Protein 5BOI (pdb70)

Solvent-accessible surface area: 13247 Å² total; per-residue (Å²): 109,78,112,25,68,72,116,65,0,40,109,26,0,82,75,10,23,130,37,175,48,79,25,117,15,100,32,71,123,31,54,216,138,49,137,138,98,21,11,50,2,29,5,30,43,73,168,77,126,69,67,17,79,1,26,0,18,12,131,28,9,96,14,11,80,2,58,32,92,71,77,9,154,119,68,92,30,52,46,85,60,0,52,82,85,0,51,132,27,3,97,84,51,187,10,88,52,18,36,53,6,62,36,41,84,154,90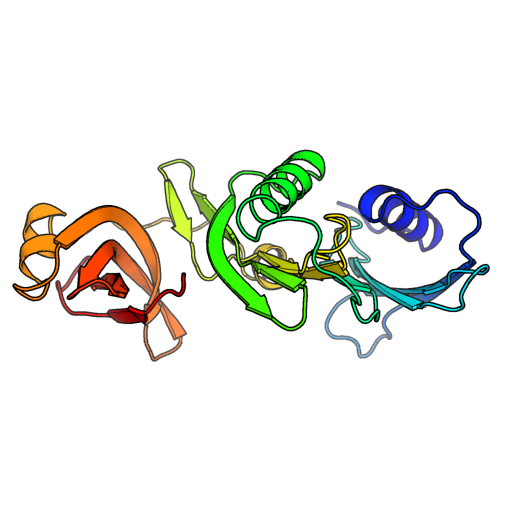,40,35,0,44,1,21,4,2,21,64,37,190,100,20,9,25,1,36,23,0,8,0,92,1,83,1,0,0,70,90,9,40,18,2,2,6,20,0,101,37,30,46,85,114,81,128,135,41,144,49,76,169,36,142,30,42,111,105,96,0,110,102,104,23,98,122,82,16,131,44,125,54,43,104,49,0,10,8,52,38,141,144,123,116,64,29,15,0,14,2,2,35,0,34,39,94,152,66,36,44,10,8,0,1,15,0,65,67,5,143,104,50,93,79,31,107,31,119,195

Sequence (226 aa):
GREVSEDVAKQVARSFLNLKGNEQIHIVKSGKDADYEVYSLTITDPKTNQETYMDITQKGGYPLWVLEDRDIKKQNISLNDAMMNKATKFLKDHRFESLVMAESAQYDNMGVFTTFVEQTESGVRIYPDSVKMKMMSLEDGSVIGFSAKDFLLKHRTRDIPKPKISKEQAKTKLNSNVKVMEERLAIITNDLNEEVLCYEFLGTIKNDTYRIFINADTGFEEKVEKLQN

Radius of gyration: 20.06 Å; Cα contacts (8 Å, |Δi|>4): 490; chains: 1; bounding box: 58×54×26 Å

Nearest PDB structures (foldseek):
  5boi-assembly1_A  TM=1.004E+00  e=2.104E-41  Priestia megaterium QM B1551
  8chv-assembly1_B  TM=3.004E-01  e=2.466E-01  Homo sapiens
  7ywx-assembly1_N  TM=5.758E-01  e=6.627E+00  Homo sapiens

B-factor: mean 53.72, std 26.29, range [18.92, 144.36]

InterPro domains:
  IPR014239 Sporulation protein YpeB, PepSY1 and PepSY2 domains [PF14620] (180-373)
  IPR014239 Sporulation protein YpeB, PepSY1 and PepSY2 domains [TIGR02889] (3-439)
  IPR025711 PepSY domain [PF03413] (376-431)
  IPR048402 Sporulation protein YpeB, N-terminal [PF20769] (27-162)

Foldseek 3Di:
DAFDDPVVLVVLCCVLQVPPPPKDKDWDFDDPVDPFTKIWIWIADPVDRWIKIWIFGRGPGHGAKIAGPDQADDADADLVVLVVLVVVSCVVSPNPQWAWDAWDDDRQKIKTKIFHADPVGATEVQQIKIWIAHSVPSGTRIIHRNSNVPVDDDDDDDDFQDDVVLLVVLDDPQWDFDDWDWYWDAAPVGDTFIWIWTWTDRPNWIKIWTAGRHPSHTRDIDTGDD

Structure (mmCIF, N/CA/C/O backbone):
data_5BOI
#
_entry.id   5BOI
#
_cell.length_a   53.208
_cell.length_b   110.104
_cell.length_c   85.806
_cell.angle_alpha   90.00
_cell.angle_beta   90.00
_cell.angle_gamma   90.00
#
_symmetry.space_group_name_H-M   'C 2 2 21'
#
loop_
_entity.id
_entity.type
_entity.pdbx_description
1 polymer 'Germination protein YpeB'
2 non-polymer 'SULFATE ION'
3 water water
#
loop_
_atom_site.group_PDB
_atom_site.id
_atom_site.type_symbol
_atom_site.label_atom_id
_atom_site.label_alt_id
_atom_site.label_comp_id
_atom_site.label_asym_id
_atom_site.label_entity_id
_atom_site.label_seq_id
_atom_site.pdbx_PDB_ins_code
_atom_site.Cartn_x
_atom_site.Cartn_y
_atom_site.Cartn_z
_atom_site.occupancy
_atom_site.B_iso_or_equiv
_atom_site.auth_seq_id
_atom_site.auth_comp_id
_atom_site.auth_asym_id
_atom_site.auth_atom_id
_atom_site.pdbx_PDB_model_num
ATOM 1 N N . GLY A 1 7 ? 47.745 84.641 43.895 1.00 108.77 216 GLY A N 1
ATOM 2 C CA . GLY A 1 7 ? 47.187 84.600 42.556 1.00 108.92 216 GLY A CA 1
ATOM 3 C C . GLY A 1 7 ? 47.294 85.933 41.841 1.00 113.66 216 GLY A C 1
ATOM 4 O O . GLY A 1 7 ? 46.552 86.204 40.897 1.00 117.50 216 GLY A O 1
ATOM 5 N N . ARG A 1 8 ? 48.219 86.772 42.293 1.00 113.98 217 ARG A N 1
ATOM 6 C CA . ARG A 1 8 ? 48.443 88.068 41.665 1.00 112.00 217 ARG A CA 1
ATOM 7 C C . ARG A 1 8 ? 49.288 87.907 40.408 1.00 113.03 217 ARG A C 1
ATOM 8 O O . ARG A 1 8 ? 49.531 86.791 39.952 1.00 100.86 217 ARG A O 1
ATOM 10 N N . GLU A 1 9 ? 49.730 89.024 39.844 1.00 127.03 218 GLU A N 1
ATOM 11 C CA . GLU A 1 9 ? 50.680 88.974 38.745 1.00 128.57 218 GLU A CA 1
ATOM 12 C C . GLU A 1 9 ? 52.062 88.687 39.310 1.00 118.32 218 GLU A C 1
ATOM 13 O O . GLU A 1 9 ? 52.312 88.904 40.495 1.00 129.17 218 GLU A O 1
ATOM 19 N N . VAL A 1 10 ? 52.953 88.179 38.468 1.00 95.50 219 VAL A N 1
ATOM 20 C CA . VAL A 1 10 ? 54.329 87.950 38.880 1.00 83.72 219 VAL A CA 1
ATOM 21 C C . VAL A 1 10 ? 55.280 88.644 37.910 1.00 87.49 219 VAL A C 1
ATOM 22 O O . VAL A 1 10 ? 54.985 88.773 36.721 1.00 85.09 219 VAL A O 1
ATOM 26 N N . SER A 1 11 ? 56.412 89.115 38.422 1.00 99.81 220 SER A N 1
ATOM 27 C CA . SER A 1 11 ? 57.381 89.788 37.570 1.00 113.71 220 SER A CA 1
ATOM 28 C C . SER A 1 11 ? 58.324 88.769 36.946 1.00 116.60 220 SER A C 1
ATOM 29 O O . SER A 1 11 ? 58.455 87.648 37.438 1.00 120.85 220 SER A O 1
ATOM 32 N N . GLU A 1 12 ? 58.985 89.175 35.867 1.00 112.68 221 GLU A N 1
ATOM 33 C CA . GLU A 1 12 ? 59.846 88.290 35.088 1.00 113.62 221 GLU A CA 1
ATOM 34 C C . GLU A 1 12 ? 60.950 87.641 35.925 1.00 118.65 221 GLU A C 1
ATOM 35 O O . GLU A 1 12 ? 61.526 86.627 35.527 1.00 116.02 221 GLU A O 1
ATOM 41 N N . ASP A 1 13 ? 61.239 88.229 37.083 1.00 120.28 222 ASP A N 1
ATOM 42 C CA . ASP A 1 13 ? 62.230 87.679 37.999 1.00 117.27 222 ASP A CA 1
ATOM 43 C C . ASP A 1 13 ? 61.632 86.519 38.791 1.00 102.78 222 ASP A C 1
ATOM 44 O O . ASP A 1 13 ? 62.323 85.555 39.119 1.00 102.28 222 ASP A O 1
ATOM 49 N N . VAL A 1 14 ? 60.341 86.621 39.092 1.00 87.83 223 VAL A N 1
ATOM 50 C CA . VAL A 1 14 ? 59.632 85.572 39.815 1.00 85.34 223 VAL A CA 1
ATOM 51 C C . VAL A 1 14 ? 59.413 84.351 38.921 1.00 81.85 223 VAL A C 1
ATOM 52 O O . VAL A 1 14 ? 59.585 83.210 39.356 1.00 81.25 223 VAL A O 1
ATOM 56 N N . ALA A 1 15 ? 59.043 84.599 37.668 1.00 77.80 224 ALA A N 1
ATOM 57 C CA . ALA A 1 15 ? 58.844 83.524 36.701 1.00 73.61 224 ALA A CA 1
ATOM 58 C C . ALA A 1 15 ? 60.135 82.724 36.514 1.00 73.61 224 ALA A C 1
ATOM 59 O O . ALA A 1 15 ? 60.102 81.536 36.202 1.00 72.84 224 ALA A O 1
ATOM 61 N N . LYS A 1 16 ? 61.269 83.386 36.720 1.00 76.71 225 LYS A N 1
ATOM 62 C CA . LYS A 1 16 ? 62.576 82.744 36.640 1.00 75.41 225 LYS A CA 1
ATOM 63 C C . LYS A 1 16 ? 62.757 81.679 37.724 1.00 74.69 225 LYS A C 1
ATOM 64 O O . LYS A 1 16 ? 63.300 80.606 37.471 1.00 75.40 225 LYS A O 1
ATOM 70 N N . GLN A 1 17 ? 62.298 81.978 38.934 1.00 76.85 226 GLN A N 1
ATOM 71 C CA . GLN A 1 17 ? 62.529 81.090 40.067 1.00 84.64 226 GLN A CA 1
ATOM 72 C C . GLN A 1 17 ? 61.597 79.885 40.011 1.00 76.13 226 GLN A C 1
ATOM 73 O O . GLN A 1 17 ? 61.942 78.794 40.468 1.00 76.25 226 GLN A O 1
ATOM 79 N N . VAL A 1 18 ? 60.410 80.086 39.452 1.00 73.66 227 VAL A N 1
ATOM 80 C CA . VAL A 1 18 ? 59.501 78.977 39.212 1.00 72.44 227 VAL A CA 1
ATOM 81 C C . VAL A 1 18 ? 60.204 77.947 38.337 1.00 64.51 227 VAL A C 1
ATOM 82 O O . VAL A 1 18 ? 60.242 76.756 38.658 1.00 57.92 227 VAL A O 1
ATOM 86 N N . ALA A 1 19 ? 60.789 78.436 37.249 1.00 63.64 228 ALA A N 1
ATOM 87 C CA . ALA A 1 19 ? 61.503 77.599 36.293 1.00 59.35 228 ALA A CA 1
ATOM 88 C C . ALA A 1 19 ? 62.628 76.791 36.946 1.00 63.74 228 ALA A C 1
ATOM 89 O O . ALA A 1 19 ? 62.723 75.578 36.754 1.00 61.77 228 ALA A O 1
ATOM 91 N N . ARG A 1 20 ? 63.478 77.466 37.714 1.00 69.31 229 ARG A N 1
ATOM 92 C CA . ARG A 1 20 ? 64.612 76.811 38.359 1.00 74.45 229 ARG A CA 1
ATOM 93 C C . ARG A 1 20 ? 64.161 75.625 39.214 1.00 69.07 229 ARG A C 1
ATOM 94 O O . ARG A 1 20 ? 64.746 74.540 39.154 1.00 70.45 229 ARG A O 1
ATOM 102 N N . SER A 1 21 ? 63.108 75.843 39.994 1.00 64.90 230 SER A N 1
ATOM 103 C CA . SER A 1 21 ? 62.555 74.820 40.876 1.00 67.01 230 SER A CA 1
ATOM 104 C C . SER A 1 21 ? 61.909 73.655 40.120 1.00 68.22 230 SER A C 1
ATOM 105 O O . SER A 1 21 ? 62.194 72.487 40.394 1.00 65.98 230 SER A O 1
ATOM 108 N N . PHE A 1 22 ? 61.039 73.985 39.169 1.00 63.02 231 PHE A N 1
ATOM 109 C CA . PHE A 1 22 ? 60.310 72.993 38.378 1.00 62.62 231 PHE A CA 1
ATOM 110 C C . PHE A 1 22 ? 61.229 72.091 37.553 1.00 65.32 231 PHE A C 1
ATOM 111 O O . PHE A 1 22 ? 60.972 70.895 37.403 1.00 61.48 231 PHE A O 1
ATOM 119 N N . LEU A 1 23 ? 62.296 72.679 37.016 1.00 64.30 232 LEU A N 1
ATOM 120 C CA . LEU A 1 23 ? 63.179 71.995 36.075 1.00 58.90 232 LEU A CA 1
ATOM 121 C C . LEU A 1 23 ? 64.459 71.528 36.744 1.00 70.01 232 LEU A C 1
ATOM 122 O O . LEU A 1 23 ? 65.346 70.972 36.091 1.00 61.61 232 LEU A O 1
ATOM 127 N N . ASN A 1 24 ? 64.552 71.777 38.044 1.00 66.94 233 ASN A N 1
ATOM 128 C CA . ASN A 1 24 ? 65.704 71.363 38.827 1.00 79.73 233 ASN A CA 1
ATOM 129 C C . ASN A 1 24 ? 66.996 71.948 38.260 1.00 77.18 233 ASN A C 1
ATOM 130 O O . ASN A 1 24 ? 67.981 71.237 38.081 1.00 72.91 233 ASN A O 1
ATOM 135 N N . LEU A 1 25 ? 66.976 73.244 37.961 1.00 77.83 234 LEU A N 1
ATOM 136 C CA . LEU A 1 25 ? 68.155 73.933 37.448 1.00 82.56 234 LEU A CA 1
ATOM 137 C C . LEU A 1 25 ? 69.108 74.269 38.595 1.00 101.55 234 LEU A C 1
ATOM 138 O O . LEU A 1 25 ? 68.671 74.669 39.674 1.00 97.56 234 LEU A O 1
ATOM 143 N N . LYS A 1 26 ? 70.407 74.113 38.361 1.00 124.37 235 LYS A N 1
ATOM 144 C CA . LYS A 1 26 ? 71.397 74.322 39.414 1.00 127.84 235 LYS A CA 1
ATOM 145 C C . LYS A 1 26 ? 71.940 75.751 39.472 1.00 128.18 235 LYS A C 1
ATOM 146 O O . LYS A 1 26 ? 72.436 76.186 40.515 1.00 137.95 235 LYS A O 1
ATOM 152 N N . GLY A 1 27 ? 71.855 76.483 38.365 1.00 116.29 236 GLY A N 1
ATOM 153 C CA . GLY A 1 27 ? 72.174 77.900 38.404 1.00 109.57 236 GLY A CA 1
ATOM 154 C C . GLY A 1 27 ? 73.146 78.452 37.376 1.00 104.41 236 GLY A C 1
ATOM 155 O O . GLY A 1 27 ? 73.369 79.661 37.336 1.00 106.25 236 GLY A O 1
ATOM 156 N N . ASN A 1 28 ? 73.731 77.592 36.550 1.00 102.47 237 ASN A N 1
ATOM 157 C CA . ASN A 1 28 ? 74.640 78.072 35.511 1.00 108.17 237 ASN A CA 1
ATOM 158 C C . ASN A 1 28 ? 73.911 78.372 34.202 1.00 104.05 237 A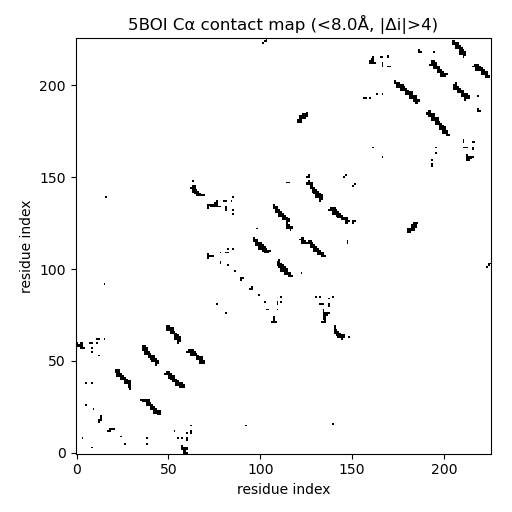SN A C 1
ATOM 159 O O . ASN A 1 28 ? 74.525 78.799 33.223 1.00 106.77 237 ASN A O 1
ATOM 164 N N . GLU A 1 29 ? 72.599 78.151 34.200 1.00 89.91 238 GLU A N 1
ATOM 165 C CA . GLU A 1 29 ? 71.789 78.325 33.000 1.00 79.39 238 GLU A CA 1
ATOM 166 C C . GLU A 1 29 ? 71.390 79.777 32.769 1.00 85.50 238 GLU A C 1
ATOM 167 O O . GLU A 1 29 ? 70.840 80.429 33.655 1.00 82.02 238 GLU A O 1
ATOM 173 N N . GLN A 1 30 ? 71.668 80.277 31.570 1.00 98.81 239 GLN A N 1
ATOM 174 C CA . GLN A 1 30 ? 71.143 81.568 31.154 1.00 105.64 239 GLN A CA 1
ATOM 175 C C . GLN A 1 30 ? 69.670 81.388 30.785 1.00 101.70 239 GLN A C 1
ATOM 176 O O . GLN A 1 30 ? 69.301 80.392 30.162 1.00 99.69 239 GLN A O 1
ATOM 182 N N . ILE A 1 31 ? 68.827 82.338 31.177 1.00 93.03 240 ILE A N 1
ATOM 183 C CA . ILE A 1 31 ? 67.410 82.269 30.839 1.00 82.52 240 ILE A CA 1
ATOM 184 C C . ILE A 1 31 ? 66.930 83.520 30.099 1.00 86.83 240 ILE A C 1
ATOM 185 O O . ILE A 1 31 ? 66.870 84.606 30.671 1.00 94.95 240 ILE A O 1
ATOM 190 N N . HIS A 1 32 ? 66.601 83.352 28.820 1.00 80.34 241 HIS A N 1
ATOM 191 C CA . HIS A 1 32 ? 66.028 84.416 27.997 1.00 79.61 241 HIS A CA 1
ATOM 192 C C . HIS A 1 32 ? 64.508 84.409 28.143 1.00 81.76 241 HIS A C 1
ATOM 193 O O . HIS A 1 32 ? 63.849 83.426 27.794 1.00 78.82 241 HIS A O 1
ATOM 200 N N . ILE A 1 33 ? 63.952 85.498 28.665 1.00 79.52 242 ILE A N 1
ATOM 201 C CA . ILE A 1 33 ? 62.522 85.542 28.955 1.00 79.17 242 ILE A CA 1
ATOM 202 C C . ILE A 1 33 ? 61.799 86.593 28.106 1.00 86.07 242 ILE A C 1
ATOM 203 O O . ILE A 1 33 ? 62.300 87.699 27.898 1.00 78.44 242 ILE A O 1
ATOM 208 N N . VAL A 1 34 ? 60.623 86.221 27.607 1.00 98.60 243 VAL A N 1
ATOM 209 C CA . VAL A 1 34 ? 59.820 87.064 26.727 1.00 104.36 243 VAL A CA 1
ATOM 210 C C . VAL A 1 34 ? 58.390 87.172 27.269 1.00 103.82 243 VAL A C 1
ATOM 211 O O . VAL A 1 34 ? 57.839 86.187 27.757 1.00 106.80 243 VAL A O 1
ATOM 215 N N . LYS A 1 35 ? 57.795 88.362 27.201 1.00 100.57 244 LYS A N 1
ATOM 216 C CA . LYS A 1 35 ? 56.414 88.551 27.650 1.00 95.47 244 LYS A CA 1
ATOM 217 C C . LYS A 1 35 ? 55.450 88.571 26.462 1.00 98.60 244 LYS A C 1
ATOM 218 O O . LYS A 1 35 ? 55.801 89.035 25.378 1.00 103.50 244 LYS A O 1
ATOM 224 N N . SER A 1 36 ? 54.239 88.060 26.666 1.00 91.47 245 SER A N 1
ATOM 225 C CA . SER A 1 36 ? 53.221 88.067 25.618 1.00 84.49 245 SER A CA 1
ATOM 226 C C . SER A 1 36 ? 52.776 89.496 25.290 1.00 89.41 245 SER A C 1
ATOM 227 O O . SER A 1 36 ? 52.639 90.332 26.180 1.00 86.94 245 SER A O 1
ATOM 230 N N . GLY A 1 37 ? 52.559 89.770 24.006 1.00 96.33 246 GLY A N 1
ATOM 231 C CA . GLY A 1 37 ? 52.168 91.097 23.558 1.00 107.66 246 GLY A CA 1
ATOM 232 C C . GLY A 1 37 ? 50.733 91.464 23.903 1.00 114.33 246 GLY A C 1
ATOM 233 O O . GLY A 1 37 ? 50.017 90.684 24.530 1.00 105.50 246 GLY A O 1
ATOM 234 N N . LYS A 1 38 ? 50.312 92.656 23.489 1.00 127.83 247 LYS A N 1
ATOM 235 C CA . LYS A 1 38 ? 48.976 93.150 23.796 1.00 123.83 247 LYS A CA 1
ATOM 236 C C . LYS A 1 38 ? 47.917 92.518 22.894 1.00 123.83 247 LYS A C 1
ATOM 237 O O . LYS A 1 38 ? 46.717 92.607 23.178 1.00 126.64 247 LYS A O 1
ATOM 243 N N . ASP A 1 39 ? 48.362 91.869 21.821 1.00 122.62 248 ASP A N 1
ATOM 244 C CA . ASP A 1 39 ? 47.450 91.161 20.934 1.00 118.78 248 ASP A CA 1
ATOM 245 C C . ASP A 1 39 ? 47.182 89.763 21.509 1.00 110.00 248 ASP A C 1
ATOM 246 O O . ASP A 1 39 ? 46.169 89.134 21.196 1.00 117.81 248 ASP A O 1
ATOM 251 N N . ALA A 1 40 ? 48.089 89.291 22.364 1.00 93.75 249 ALA A N 1
ATOM 252 C CA . ALA A 1 40 ? 48.021 87.929 22.899 1.00 81.14 249 ALA A CA 1
ATOM 253 C C . ALA A 1 40 ? 46.673 87.587 23.529 1.00 85.18 249 ALA A C 1
ATOM 254 O O . ALA A 1 40 ? 46.028 88.435 24.147 1.00 83.23 249 ALA A O 1
ATOM 256 N N . ASP A 1 41 ? 46.256 86.337 23.355 1.00 88.59 250 ASP A N 1
ATOM 257 C CA . ASP A 1 41 ? 45.043 85.827 23.985 1.00 94.19 250 ASP A CA 1
ATOM 258 C C . ASP A 1 41 ? 45.292 85.511 25.461 1.00 94.68 250 ASP A C 1
ATOM 259 O O . ASP A 1 41 ? 44.392 85.630 26.293 1.00 94.81 250 ASP A O 1
ATOM 264 N N . TYR A 1 42 ? 46.519 85.102 25.777 1.00 91.39 251 TYR A N 1
ATOM 265 C CA . TYR A 1 42 ? 46.875 84.720 27.140 1.00 89.94 251 TYR A CA 1
ATOM 266 C C . TYR A 1 42 ? 48.119 85.451 27.626 1.00 94.43 251 TYR A C 1
ATOM 267 O O . TYR A 1 42 ? 49.070 85.654 26.871 1.00 92.96 251 TYR A O 1
ATOM 276 N N . GLU A 1 43 ? 48.106 85.839 28.897 1.00 98.81 252 GLU A N 1
ATOM 277 C CA . GLU A 1 43 ? 49.249 86.509 29.495 1.00 105.67 252 GLU A CA 1
ATOM 278 C C . GLU A 1 43 ? 50.237 85.471 29.997 1.00 91.56 252 GLU A C 1
ATOM 279 O O . GLU A 1 43 ? 50.006 84.814 31.013 1.00 90.14 252 GLU A O 1
ATOM 285 N N . VAL A 1 44 ? 51.339 85.326 29.269 1.00 82.93 253 VAL A N 1
ATOM 286 C CA . VAL A 1 44 ? 52.307 84.263 29.519 1.00 67.49 253 VAL A CA 1
ATOM 287 C C . VAL A 1 44 ? 53.744 84.776 29.366 1.00 68.43 253 VAL A C 1
ATOM 288 O O . VAL A 1 44 ? 54.013 85.643 28.529 1.00 72.66 253 VAL A O 1
ATOM 292 N N . TYR A 1 45 ? 54.653 84.263 30.195 1.00 61.73 254 TYR A N 1
ATOM 293 C CA . TYR A 1 45 ? 56.085 84.479 30.008 1.00 63.73 254 TYR A CA 1
ATOM 294 C C . TYR A 1 45 ? 56.731 83.312 29.269 1.00 64.91 254 TYR A C 1
ATOM 295 O O . TYR A 1 45 ? 56.740 82.187 29.767 1.00 69.31 254 TYR A O 1
ATOM 304 N N . SER A 1 46 ? 57.266 83.579 28.082 1.00 60.56 255 SER A N 1
ATOM 305 C CA . SER A 1 46 ? 57.955 82.550 27.301 1.00 62.06 255 SER A CA 1
ATOM 306 C C . SER A 1 46 ? 59.446 82.550 27.607 1.00 66.05 255 SER A C 1
ATOM 307 O O . SER A 1 46 ? 60.147 83.519 27.314 1.00 70.30 255 SER A O 1
ATOM 310 N N . LEU A 1 47 ? 59.928 81.454 28.179 1.00 54.86 256 LEU A N 1
ATOM 311 C CA . LEU A 1 47 ? 61.324 81.358 28.577 1.00 63.05 256 LEU A CA 1
ATOM 312 C C . LEU A 1 47 ? 62.100 80.435 27.653 1.00 63.54 256 LEU A C 1
ATOM 313 O O . LEU A 1 47 ? 61.579 79.410 27.201 1.00 48.24 256 LEU A O 1
ATOM 318 N N . THR A 1 48 ? 63.343 80.814 27.370 1.00 62.05 257 THR A N 1
ATOM 319 C CA . THR A 1 48 ? 64.271 79.956 26.645 1.00 62.80 257 THR A CA 1
ATOM 320 C C . THR A 1 48 ? 65.512 79.748 27.503 1.00 64.54 257 THR A C 1
ATOM 321 O O . THR A 1 48 ? 66.378 80.616 27.574 1.00 69.45 257 THR A O 1
ATOM 325 N N . ILE A 1 49 ? 65.582 78.599 28.164 1.00 52.97 258 ILE A N 1
ATOM 326 C CA . ILE A 1 49 ? 66.688 78.290 29.058 1.00 51.66 258 ILE A CA 1
ATOM 327 C C . ILE A 1 49 ? 67.791 77.534 28.318 1.00 60.20 258 ILE A C 1
ATOM 328 O O . ILE A 1 49 ? 67.539 76.512 27.686 1.00 62.67 258 ILE A O 1
ATOM 333 N N . THR A 1 50 ? 69.017 78.040 28.396 1.00 63.09 259 THR A N 1
ATOM 334 C CA . THR A 1 50 ? 70.118 77.448 27.650 1.00 57.15 259 THR A CA 1
ATOM 335 C C . THR A 1 50 ? 71.177 76.856 28.579 1.00 57.54 259 THR A C 1
ATOM 336 O O . THR A 1 50 ? 71.679 77.537 29.468 1.00 60.00 259 THR A O 1
ATOM 340 N N . ASP A 1 51 ? 71.494 75.582 28.381 1.00 63.44 260 ASP A N 1
ATOM 341 C CA . ASP A 1 51 ? 72.658 74.978 29.015 1.00 78.13 260 ASP A CA 1
ATOM 342 C C . ASP A 1 51 ? 73.891 75.670 28.430 1.00 88.97 260 ASP A C 1
ATOM 343 O O . ASP A 1 51 ? 73.924 75.953 27.233 1.00 88.13 260 ASP A O 1
ATOM 348 N N . PRO A 1 52 ? 74.880 76.007 29.274 1.00 97.50 261 PRO A N 1
ATOM 349 C CA . PRO A 1 52 ? 76.156 76.457 28.706 1.00 107.33 261 PRO A CA 1
ATOM 350 C C . PRO A 1 52 ? 77.053 75.297 28.257 1.00 112.50 261 PRO A C 1
ATOM 351 O O . PRO A 1 52 ? 77.707 75.418 27.220 1.00 120.43 261 PRO A O 1
ATOM 355 N N . LYS A 1 53 ? 77.071 74.202 29.020 1.00 106.69 262 LYS A N 1
ATOM 356 C CA . LYS A 1 53 ? 77.927 73.044 28.733 1.00 105.70 262 LYS A CA 1
ATOM 357 C C . LYS A 1 53 ? 77.712 72.508 27.320 1.00 109.18 262 LYS A C 1
ATOM 358 O O . LYS A 1 53 ? 78.598 72.591 26.468 1.00 109.00 262 LYS A O 1
ATOM 364 N N . THR A 1 54 ? 76.539 71.936 27.085 1.00 107.92 263 THR A N 1
ATOM 365 C CA . THR A 1 54 ? 76.049 71.760 25.729 1.00 103.61 263 THR A CA 1
ATOM 366 C C . THR A 1 54 ? 75.217 73.001 25.484 1.00 95.65 263 THR A C 1
ATOM 367 O O . THR A 1 54 ? 74.959 73.735 26.419 1.00 108.85 263 THR A O 1
ATOM 371 N N . ASN A 1 55 ? 74.791 73.261 24.257 1.00 68.15 264 ASN A N 1
ATOM 372 C CA . ASN A 1 55 ? 73.882 74.385 24.051 1.00 71.15 264 ASN A CA 1
ATOM 373 C C . ASN A 1 55 ? 72.447 73.902 23.826 1.00 70.70 264 ASN A C 1
ATOM 374 O O . ASN A 1 55 ? 71.725 74.410 22.965 1.00 65.65 264 ASN A O 1
ATOM 379 N N . GLN A 1 56 ? 72.062 72.898 24.608 1.00 70.57 265 GLN A N 1
ATOM 380 C CA . GLN A 1 56 ? 70.690 72.412 24.661 1.00 65.97 265 GLN A CA 1
ATOM 381 C C . GLN A 1 56 ? 69.743 73.498 25.163 1.00 65.38 265 GLN A C 1
ATOM 382 O O . GLN A 1 56 ? 70.016 74.158 26.169 1.00 57.76 265 GLN A O 1
ATOM 388 N N . GLU A 1 57 ? 68.623 73.672 24.472 1.00 61.70 266 GLU A N 1
ATOM 389 C CA . GLU A 1 57 ? 67.661 74.693 24.855 1.00 63.73 266 GLU A CA 1
ATOM 390 C C . GLU A 1 57 ? 66.363 74.093 25.380 1.00 53.02 266 GLU A C 1
ATOM 391 O O . GLU A 1 57 ? 65.891 73.063 24.893 1.00 46.38 266 GLU A O 1
ATOM 397 N N . THR A 1 58 ? 65.803 74.752 26.386 1.00 46.37 267 THR A N 1
ATOM 398 C CA . THR A 1 58 ? 64.538 74.350 26.987 1.00 44.40 267 THR A CA 1
ATOM 399 C C . THR A 1 58 ? 63.577 75.527 26.929 1.00 45.10 267 THR A C 1
ATOM 400 O O . THR A 1 58 ? 63.955 76.667 27.222 1.00 48.69 267 THR A O 1
ATOM 404 N N . TYR A 1 59 ? 62.337 75.248 26.544 1.00 44.18 268 TYR A N 1
ATOM 405 C CA . TYR A 1 59 ? 61.332 76.285 26.411 1.00 44.89 268 TYR A CA 1
ATOM 406 C C . TYR A 1 59 ? 60.261 76.073 27.465 1.00 49.31 268 TYR A C 1
ATOM 407 O O . TYR A 1 59 ? 59.747 74.969 27.628 1.00 44.36 268 TYR A O 1
ATOM 416 N N . MET A 1 60 ? 59.930 77.133 28.181 1.00 45.05 269 MET A N 1
ATOM 417 C CA . MET A 1 60 ? 58.975 77.017 29.258 1.00 46.61 269 MET A CA 1
ATOM 418 C C . MET A 1 60 ? 58.032 78.197 29.283 1.00 55.61 269 MET A C 1
ATOM 419 O O . MET A 1 60 ? 58.455 79.350 29.184 1.00 66.88 269 MET A O 1
ATOM 424 N N . ASP A 1 61 ? 56.748 77.903 29.425 1.00 47.21 270 ASP A N 1
ATOM 425 C CA . ASP A 1 61 ? 55.755 78.947 29.544 1.00 51.44 270 ASP A CA 1
ATOM 426 C C . ASP A 1 61 ? 55.147 78.943 30.943 1.00 52.12 270 ASP A C 1
ATOM 427 O O . ASP A 1 61 ? 54.824 77.893 31.511 1.00 46.55 270 ASP A O 1
ATOM 432 N N . ILE A 1 62 ? 55.025 80.135 31.502 1.00 55.74 271 ILE A N 1
ATOM 433 C CA . ILE A 1 62 ? 54.452 80.322 32.824 1.00 58.03 271 ILE A CA 1
ATOM 434 C C . ILE A 1 62 ? 53.412 81.429 32.745 1.00 62.41 271 ILE A C 1
ATOM 435 O O . ILE A 1 62 ? 53.572 82.390 31.993 1.00 73.81 271 ILE A O 1
ATOM 440 N N . THR A 1 63 ? 52.339 81.286 33.507 1.00 57.50 272 THR A N 1
ATOM 441 C CA . THR A 1 63 ? 51.265 82.263 33.472 1.00 64.78 272 THR A CA 1
ATOM 442 C C . THR A 1 63 ? 51.730 83.557 34.133 1.00 71.30 272 THR A C 1
ATOM 443 O O . THR A 1 63 ? 52.302 83.534 35.224 1.00 70.56 272 THR A O 1
ATOM 447 N N . GLN A 1 64 ? 51.503 84.678 33.454 1.00 61.01 273 GLN A N 1
ATOM 448 C CA . GLN A 1 64 ? 51.840 85.978 34.012 1.00 74.12 273 GLN A CA 1
ATOM 449 C C . GLN A 1 64 ? 51.101 86.148 35.337 1.00 79.03 273 GLN A C 1
ATOM 450 O O . GLN A 1 64 ? 51.626 86.733 36.291 1.00 75.59 273 GLN A O 1
ATOM 456 N N . LYS A 1 65 ? 49.888 85.616 35.387 1.00 87.10 274 LYS A N 1
ATOM 457 C CA . LYS A 1 65 ? 49.118 85.595 36.610 1.00 97.10 274 LYS A CA 1
ATOM 458 C C . LYS A 1 65 ? 49.363 84.315 37.407 1.00 85.96 274 LYS A C 1
ATOM 459 O O . LYS A 1 65 ? 49.261 83.198 36.885 1.00 92.31 274 LYS A O 1
ATOM 465 N N . GLY A 1 66 ? 49.772 84.482 38.660 1.00 72.00 275 GLY A N 1
ATOM 466 C CA . GLY A 1 66 ? 49.939 83.354 39.565 1.00 70.82 275 GLY A CA 1
ATOM 467 C C . GLY A 1 66 ? 51.156 82.466 39.351 1.00 72.65 275 GLY A C 1
ATOM 468 O O . GLY A 1 66 ? 51.400 81.558 40.144 1.00 78.05 275 GLY A O 1
ATOM 469 N N . GLY A 1 67 ? 51.904 82.710 38.277 1.00 72.07 276 GLY A N 1
ATOM 470 C CA . GLY A 1 67 ? 53.120 81.962 38.004 1.00 66.60 276 GLY A CA 1
ATOM 471 C C . GLY A 1 67 ? 52.974 80.448 37.978 1.00 67.39 276 GLY A C 1
ATOM 472 O O . GLY A 1 67 ? 53.718 79.733 38.653 1.00 61.74 276 GLY A O 1
ATOM 473 N N . TYR A 1 68 ? 52.015 79.963 37.193 1.00 71.04 277 TYR A N 1
ATOM 474 C CA . TYR A 1 68 ? 51.742 78.535 37.071 1.00 71.06 277 TYR A CA 1
ATOM 475 C C . TYR A 1 68 ? 52.585 77.895 35.984 1.00 58.73 277 TYR A C 1
ATOM 476 O O . TYR A 1 68 ? 52.664 78.433 34.883 1.00 57.67 277 TYR A O 1
ATOM 485 N N . PRO A 1 69 ? 53.208 76.739 36.281 1.00 52.93 278 PRO A N 1
ATOM 486 C CA . PRO A 1 69 ? 53.912 76.035 35.207 1.00 45.90 278 PRO A CA 1
ATOM 487 C C . PRO A 1 69 ? 52.891 75.575 34.195 1.00 42.75 278 PRO A C 1
ATOM 488 O O . PRO A 1 69 ? 52.062 74.721 34.501 1.00 43.43 278 PRO A O 1
ATOM 492 N N . LEU A 1 70 ? 52.935 76.153 33.005 1.00 38.19 279 LEU A N 1
ATOM 493 C CA . LEU A 1 70 ? 51.933 75.859 31.996 1.00 38.68 279 LEU A CA 1
ATOM 494 C C . LEU A 1 70 ? 52.395 74.812 30.982 1.00 40.98 279 LEU A C 1
ATOM 495 O O . LEU A 1 70 ? 51.670 73.866 30.681 1.00 36.31 279 LEU A O 1
ATOM 500 N N . TRP A 1 71 ? 53.603 74.994 30.449 1.00 39.10 280 TRP A N 1
ATOM 501 C CA . TRP A 1 71 ? 54.106 74.170 29.348 1.00 36.68 280 TRP A CA 1
ATOM 502 C C . TRP A 1 71 ? 55.634 74.149 29.366 1.00 36.49 280 TRP A C 1
ATOM 503 O O . TRP A 1 71 ? 56.264 75.150 29.704 1.00 36.33 280 TRP A O 1
ATOM 514 N N . VAL A 1 72 ? 56.216 72.996 29.043 1.00 33.95 281 VAL A N 1
ATOM 515 C CA . VAL A 1 72 ? 57.673 72.816 29.003 1.00 33.59 281 VAL A CA 1
ATOM 516 C C . VAL A 1 72 ? 58.083 71.930 27.843 1.00 41.54 281 VAL A C 1
ATOM 517 O O . VAL A 1 72 ? 57.414 70.944 27.517 1.00 37.61 281 VAL A O 1
ATOM 521 N N . LEU A 1 73 ? 59.187 72.275 27.199 1.00 40.29 282 LEU A N 1
ATOM 522 C CA . LEU A 1 73 ? 59.795 71.336 26.274 1.00 43.19 282 LEU A CA 1
ATOM 523 C C . LEU A 1 73 ? 61.305 71.488 26.285 1.00 47.81 282 LEU A C 1
ATOM 524 O O . LEU A 1 73 ? 61.819 72.578 26.040 1.00 44.31 282 LEU A O 1
ATOM 529 N N . GLU A 1 74 ? 61.994 70.397 26.618 1.00 43.32 283 GLU A N 1
ATOM 530 C CA . GLU A 1 74 ? 63.442 70.322 26.495 1.00 42.84 283 GLU A CA 1
ATOM 531 C C . GLU A 1 74 ? 63.718 69.675 25.158 1.00 48.04 283 GLU A C 1
ATOM 532 O O . GLU A 1 74 ? 63.436 68.490 24.983 1.00 45.18 283 GLU A O 1
ATOM 538 N N . ASP A 1 75 ? 64.253 70.447 24.217 1.00 53.74 284 ASP A N 1
ATOM 539 C CA . ASP A 1 75 ? 64.439 69.967 22.849 1.00 58.56 284 ASP A CA 1
ATOM 540 C C . ASP A 1 75 ? 65.700 69.1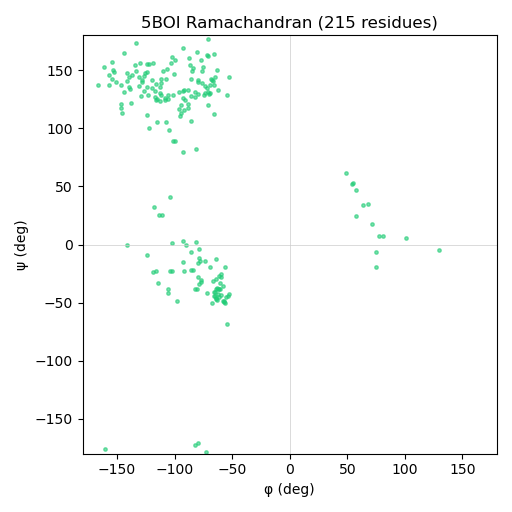19 22.729 1.00 51.62 284 ASP A C 1
ATOM 541 O O . ASP A 1 75 ? 66.753 69.595 22.296 1.00 47.73 284 ASP A O 1
ATOM 546 N N . ARG A 1 76 ? 65.566 67.852 23.103 1.00 50.11 285 ARG A N 1
ATOM 547 C CA . ARG A 1 76 ? 66.701 66.962 23.295 1.00 48.70 285 ARG A CA 1
ATOM 548 C C . ARG A 1 76 ? 66.354 65.544 22.851 1.00 43.96 285 ARG A C 1
ATOM 549 O O . ARG A 1 76 ? 65.317 65.005 23.234 1.00 50.04 285 ARG A O 1
ATOM 557 N N . ASP A 1 77 ? 67.222 64.940 22.045 1.00 33.49 286 ASP A N 1
ATOM 558 C CA . ASP A 1 77 ? 67.021 63.565 21.605 1.00 40.31 286 ASP A CA 1
ATOM 559 C C . ASP A 1 77 ? 67.713 62.580 22.554 1.00 37.81 286 ASP A C 1
ATOM 560 O O . ASP A 1 77 ? 68.885 62.766 22.904 1.00 45.61 286 ASP A O 1
ATOM 565 N N . ILE A 1 78 ? 66.995 61.530 22.946 1.00 32.73 287 ILE A N 1
ATOM 566 C CA . ILE A 1 78 ? 67.459 60.586 23.978 1.00 27.29 287 ILE A CA 1
ATOM 567 C C . ILE A 1 78 ? 68.167 59.365 23.362 1.00 28.38 287 ILE A C 1
ATOM 568 O O . ILE A 1 78 ? 67.570 58.621 22.581 1.00 22.92 287 ILE A O 1
ATOM 573 N N . LYS A 1 79 ? 69.443 59.155 23.711 1.00 26.79 288 LYS A N 1
ATOM 574 C CA . LYS A 1 79 ? 70.258 58.183 22.994 1.00 24.95 288 LYS A CA 1
ATOM 575 C C . LYS A 1 79 ? 70.141 56.760 23.495 1.00 26.54 288 LYS A C 1
ATOM 576 O O . LYS A 1 79 ? 70.429 55.833 22.758 1.00 22.72 288 LYS A O 1
ATOM 582 N N . LYS A 1 80 ? 69.719 56.573 24.745 1.00 23.87 289 LYS A N 1
ATOM 583 C CA . LYS A 1 80 ? 69.796 55.259 25.381 1.00 21.52 289 LYS A CA 1
ATOM 584 C C . LYS A 1 80 ? 68.635 55.038 26.334 1.00 26.35 289 LYS A C 1
ATOM 585 O O . LYS A 1 80 ? 68.296 55.937 27.092 1.00 28.07 289 LYS A O 1
ATOM 591 N N . GLN A 1 81 ? 68.040 53.855 26.310 1.00 22.53 290 GLN A N 1
ATOM 592 C CA . GLN A 1 81 ? 67.065 53.486 27.333 1.00 22.82 290 GLN A CA 1
ATOM 593 C C . GLN A 1 81 ? 67.712 52.707 28.463 1.00 25.43 290 GLN A C 1
ATOM 594 O O . GLN A 1 81 ? 68.166 51.582 28.265 1.00 28.59 290 GLN A O 1
ATOM 600 N N . ASN A 1 82 ? 67.743 53.314 29.651 1.00 25.20 291 ASN A N 1
ATOM 601 C CA . ASN A 1 82 ? 68.259 52.686 30.855 1.00 28.91 291 ASN A CA 1
ATOM 602 C C . ASN A 1 82 ? 67.174 52.206 31.822 1.00 36.69 291 ASN A C 1
ATOM 603 O O . ASN A 1 82 ? 67.431 51.348 32.673 1.00 32.08 291 ASN A O 1
ATOM 608 N N . ILE A 1 83 ? 65.986 52.789 31.729 1.00 34.52 292 ILE A N 1
ATOM 609 C CA . ILE A 1 83 ? 64.923 52.414 32.660 1.00 33.66 292 ILE A CA 1
ATOM 610 C C . ILE A 1 83 ? 63.694 51.920 31.916 1.00 36.10 292 ILE A C 1
ATOM 611 O O . ILE A 1 83 ? 63.483 52.262 30.754 1.00 33.34 292 ILE A O 1
ATOM 616 N N . SER A 1 84 ? 62.890 51.100 32.587 1.00 31.93 293 SER A N 1
ATOM 617 C CA . SER A 1 84 ? 61.662 50.601 31.965 1.00 32.19 293 SER A CA 1
ATOM 618 C C . SER A 1 84 ? 60.610 51.698 31.820 1.00 34.15 293 SER A C 1
ATOM 619 O O . SER A 1 84 ? 60.680 52.730 32.505 1.00 29.66 293 SER A O 1
ATOM 622 N N . LEU A 1 85 ? 59.625 51.452 30.954 1.00 26.71 294 LEU A N 1
ATOM 623 C CA . LEU A 1 85 ? 58.485 52.342 30.827 1.00 29.35 294 LEU A CA 1
ATOM 624 C C . LEU A 1 85 ? 57.765 52.411 32.161 1.00 28.82 294 LEU A C 1
ATOM 625 O O . LEU A 1 85 ? 57.296 53.467 32.574 1.00 28.94 294 LEU A O 1
ATOM 630 N N . ASN A 1 86 ? 57.684 51.273 32.839 1.00 28.60 295 ASN A N 1
ATOM 631 C CA . ASN A 1 86 ? 57.029 51.222 34.137 1.00 32.36 295 ASN A CA 1
ATOM 632 C C . ASN A 1 86 ? 57.739 52.101 35.168 1.00 27.92 295 ASN A C 1
ATOM 633 O O . ASN A 1 86 ? 57.093 52.812 35.927 1.00 32.24 295 ASN A O 1
ATOM 638 N N . ASP A 1 87 ? 59.071 52.062 35.179 1.00 28.13 296 ASP A N 1
ATOM 639 C CA . ASP A 1 87 ? 59.843 52.941 36.053 1.00 33.33 296 ASP A CA 1
ATOM 640 C C . ASP A 1 87 ? 59.621 54.411 35.712 1.00 30.37 296 ASP A C 1
ATOM 641 O O . ASP A 1 87 ? 59.524 55.261 36.611 1.00 29.88 296 ASP A O 1
ATOM 646 N N . ALA A 1 88 ? 59.513 54.704 34.422 1.00 29.44 297 ALA A N 1
ATOM 647 C CA . ALA A 1 88 ? 59.303 56.083 33.989 1.00 30.74 297 ALA A CA 1
ATOM 648 C C . ALA A 1 88 ? 57.930 56.547 34.481 1.00 25.59 297 ALA A C 1
ATOM 649 O O . ALA A 1 88 ? 57.784 57.682 34.916 1.00 29.91 297 ALA A O 1
ATOM 651 N N A MET A 1 89 ? 56.947 55.657 34.397 0.49 26.51 298 MET A N 1
ATOM 652 N N B MET A 1 89 ? 56.948 55.647 34.400 0.51 26.55 298 MET A N 1
ATOM 653 C CA A MET A 1 89 ? 55.584 55.949 34.840 0.49 26.04 298 MET A CA 1
ATOM 654 C CA B MET A 1 89 ? 55.573 55.906 34.851 0.51 26.20 298 MET A CA 1
ATOM 655 C C A MET A 1 89 ? 55.590 56.386 36.304 0.49 34.85 298 MET A C 1
ATOM 656 C C B MET A 1 89 ? 55.582 56.372 36.302 0.51 35.12 298 MET A C 1
ATOM 657 O O A MET A 1 89 ? 54.941 57.366 36.675 0.49 32.48 298 MET A O 1
ATOM 658 O O B MET A 1 89 ? 54.924 57.350 36.664 0.51 32.47 298 MET A O 1
ATOM 667 N N . ASN A 1 90 ? 56.340 55.654 37.124 1.00 33.49 299 ASN A N 1
ATOM 668 C CA . ASN A 1 90 ? 56.423 55.950 38.555 1.00 39.99 299 ASN A CA 1
ATOM 669 C C . ASN A 1 90 ? 57.066 57.293 38.843 1.00 39.70 299 ASN A C 1
ATOM 670 O O . ASN A 1 90 ? 56.604 58.038 39.721 1.00 34.36 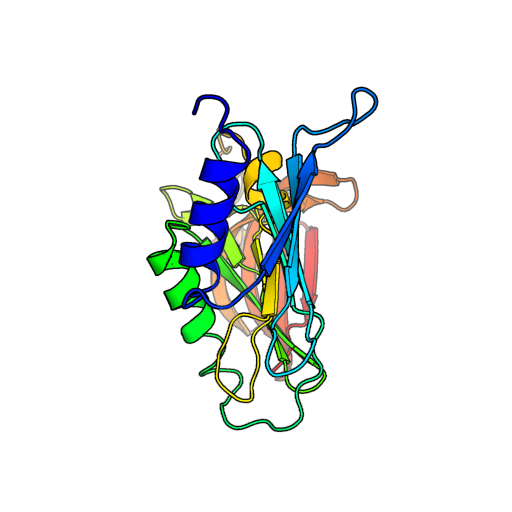299 ASN A O 1
ATOM 675 N N . LYS A 1 91 ? 58.134 57.584 38.107 1.00 37.30 300 LYS A N 1
ATOM 676 C CA . LYS A 1 91 ? 58.844 58.850 38.218 1.00 45.57 300 LYS A CA 1
ATOM 677 C C . LYS A 1 91 ? 57.976 60.039 37.810 1.00 31.78 300 LYS A C 1
ATOM 678 O O . LYS A 1 91 ? 58.021 61.102 38.449 1.00 36.35 300 LYS A O 1
ATOM 684 N N . ALA A 1 92 ? 57.170 59.833 36.776 1.00 29.72 301 ALA A N 1
ATOM 685 C CA . ALA A 1 92 ? 56.223 60.854 36.318 1.00 33.88 301 ALA A CA 1
ATOM 686 C C . ALA A 1 92 ? 55.185 61.121 37.415 1.00 33.06 301 ALA A C 1
ATOM 687 O O . ALA A 1 92 ? 54.891 62.266 37.757 1.00 31.48 301 ALA A O 1
ATOM 689 N N . THR A 1 93 ? 54.646 60.051 37.976 1.00 28.28 302 THR A N 1
ATOM 690 C CA . THR A 1 93 ? 53.649 60.194 39.036 1.00 37.19 302 THR A CA 1
ATOM 691 C C . THR A 1 93 ? 54.245 60.957 40.232 1.00 42.81 302 THR A C 1
ATOM 692 O O . THR A 1 93 ? 53.614 61.870 40.783 1.00 37.94 302 THR A O 1
ATOM 696 N N . LYS A 1 94 ? 55.476 60.613 40.607 1.00 38.34 303 LYS A N 1
ATOM 697 C CA . LYS A 1 94 ? 56.127 61.248 41.757 1.00 45.89 303 LYS A CA 1
ATOM 698 C C . LYS A 1 94 ? 56.387 62.726 41.499 1.00 40.67 303 LYS A C 1
ATOM 699 O O . LYS A 1 94 ? 56.203 63.572 42.382 1.00 42.59 303 LYS A O 1
ATOM 705 N N . PHE A 1 95 ? 56.821 63.024 40.280 1.00 36.64 304 PHE A N 1
ATOM 706 C CA . PHE A 1 95 ? 57.117 64.393 39.888 1.00 39.32 304 PHE A CA 1
ATOM 707 C C . PHE A 1 95 ? 55.885 65.279 40.083 1.00 34.23 304 PHE A C 1
ATOM 708 O O . PHE A 1 95 ? 55.980 66.347 40.703 1.00 35.08 304 PHE A O 1
ATOM 716 N N . LEU A 1 96 ? 54.737 64.816 39.585 1.00 31.85 305 LEU A N 1
ATOM 717 C CA . LEU A 1 96 ? 53.500 65.595 39.697 1.00 38.79 305 LEU A CA 1
ATOM 718 C C . LEU A 1 96 ? 53.170 65.885 41.156 1.00 41.58 305 LEU A C 1
ATOM 719 O O . LEU A 1 96 ? 52.900 67.029 41.513 1.00 38.24 305 LEU A O 1
ATOM 724 N N . LYS A 1 97 ? 53.214 64.853 41.991 1.00 34.62 306 LYS A N 1
ATOM 725 C CA . LYS A 1 97 ? 52.903 65.009 43.404 1.00 40.69 306 LYS A CA 1
ATOM 726 C C . LYS A 1 97 ? 53.904 65.938 44.086 1.00 45.18 306 LYS A C 1
ATOM 727 O O . LYS A 1 97 ? 53.530 66.729 44.946 1.00 45.79 306 LYS A O 1
ATOM 733 N N . ASP A 1 98 ? 55.172 65.851 43.695 1.00 39.46 307 ASP A N 1
ATOM 734 C CA . ASP A 1 98 ? 56.203 66.717 44.269 1.00 53.75 307 ASP A CA 1
ATOM 735 C C . ASP A 1 98 ? 56.055 68.182 43.860 1.00 50.83 307 ASP A C 1
ATOM 736 O O . ASP A 1 98 ? 56.611 69.068 44.520 1.00 48.55 307 ASP A O 1
ATOM 741 N N . HIS A 1 99 ? 55.319 68.445 42.784 1.00 44.86 308 HIS A N 1
ATOM 742 C CA . HIS A 1 99 ? 55.227 69.808 42.272 1.00 38.66 308 HIS A CA 1
ATOM 743 C C . HIS A 1 99 ? 53.810 70.366 42.295 1.00 44.42 308 HIS A C 1
ATOM 744 O O . HIS A 1 99 ? 53.440 71.148 41.422 1.00 55.87 308 HIS A O 1
ATOM 751 N N . ARG A 1 100 ? 53.029 69.941 43.289 1.00 38.69 309 ARG A N 1
ATOM 752 C CA . ARG A 1 100 ? 51.708 70.498 43.602 1.00 53.03 309 ARG A CA 1
ATOM 753 C C . ARG A 1 100 ? 50.614 70.166 42.591 1.00 57.11 309 ARG A C 1
ATOM 754 O O . ARG A 1 100 ? 49.576 70.825 42.565 1.00 62.25 309 ARG A O 1
ATOM 762 N N . PHE A 1 101 ? 50.843 69.150 41.766 1.00 48.71 310 PHE A N 1
ATOM 763 C CA . PHE A 1 101 ? 49.789 68.638 40.898 1.00 47.74 310 PHE A CA 1
ATOM 764 C C . PHE A 1 101 ? 49.224 67.397 41.544 1.00 45.02 310 PHE A C 1
ATOM 765 O O . PHE A 1 101 ? 49.707 66.289 41.309 1.00 44.88 310 PHE A O 1
ATOM 773 N N . GLU A 1 102 ? 48.212 67.600 42.384 1.00 38.25 311 GLU A N 1
ATOM 774 C CA . GLU A 1 102 ? 47.599 66.517 43.138 1.00 41.28 311 GLU A CA 1
ATOM 775 C C . GLU A 1 102 ? 46.271 66.110 42.501 1.00 48.03 311 GLU A C 1
ATOM 776 O O . GLU A 1 102 ? 45.692 66.868 41.712 1.00 48.05 311 GLU A O 1
ATOM 782 N N . SER A 1 103 ? 45.810 64.910 42.851 1.00 33.75 312 SER A N 1
ATOM 783 C CA . SER A 1 103 ? 44.518 64.367 42.416 1.00 33.14 312 SER A CA 1
ATOM 784 C C . SER A 1 103 ? 44.480 64.076 40.915 1.00 36.83 312 SER A C 1
ATOM 785 O O . SER A 1 103 ? 43.445 64.228 40.270 1.00 34.30 312 SER A O 1
ATOM 788 N N . LEU A 1 104 ? 45.617 63.649 40.382 1.00 32.20 313 LEU A N 1
ATOM 789 C CA . LEU A 1 104 ? 45.685 63.174 38.995 1.00 30.16 313 LEU A CA 1
ATOM 790 C C . LEU A 1 104 ? 45.832 61.658 38.983 1.00 35.64 313 LEU A C 1
ATOM 791 O O . LEU A 1 104 ? 46.384 61.080 39.921 1.00 37.30 313 LEU A O 1
ATOM 796 N N . VAL A 1 105 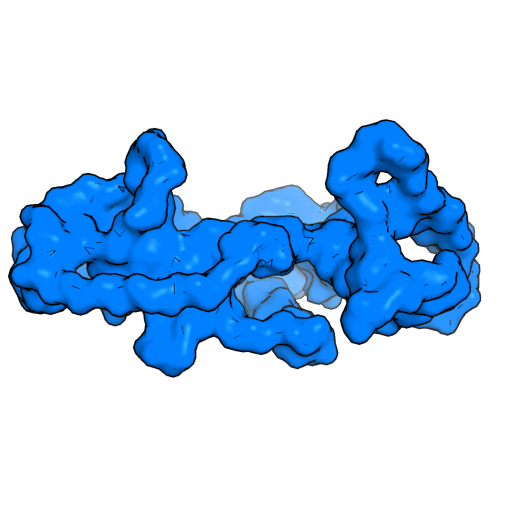? 45.341 61.003 37.934 1.00 22.99 314 VAL A N 1
ATOM 797 C CA . VAL A 1 105 ? 45.571 59.572 37.782 1.00 23.17 314 VAL A CA 1
ATOM 798 C C . VAL A 1 105 ? 46.008 59.307 36.335 1.00 29.71 314 VAL A C 1
ATOM 799 O O . VAL A 1 105 ? 45.598 60.032 35.433 1.00 27.20 314 VAL A O 1
ATOM 803 N N . MET A 1 106 ? 46.835 58.293 36.112 1.00 25.79 315 MET A N 1
ATOM 804 C CA . MET A 1 106 ? 47.375 58.075 34.754 1.00 24.73 315 MET A CA 1
ATOM 805 C C . MET A 1 106 ? 46.288 57.521 33.843 1.00 28.63 315 MET A C 1
ATOM 806 O O . MET A 1 106 ? 45.531 56.629 34.240 1.00 33.54 315 MET A O 1
ATOM 811 N N . ALA A 1 107 ? 46.213 58.052 32.624 1.00 24.09 316 ALA A N 1
ATOM 812 C CA . ALA A 1 107 ? 45.237 57.592 31.645 1.00 30.29 316 ALA A CA 1
ATOM 813 C C . ALA A 1 107 ? 45.870 56.926 30.420 1.00 28.18 316 ALA A C 1
ATOM 814 O O . ALA A 1 107 ? 45.276 56.008 29.837 1.00 29.77 316 ALA A O 1
ATOM 816 N N . GLU A 1 108 ? 47.056 57.388 30.013 1.00 26.46 317 GLU A N 1
ATOM 817 C CA . GLU A 1 108 ? 47.692 56.856 28.807 1.00 26.15 317 GLU A CA 1
ATOM 818 C C . GLU A 1 108 ? 49.170 56.757 29.049 1.00 28.77 317 GLU A C 1
ATOM 819 O O . GLU A 1 108 ? 49.723 57.596 29.756 1.00 28.69 317 GLU A O 1
ATOM 825 N N . SER A 1 109 ? 49.798 55.765 28.429 1.00 30.85 318 SER A N 1
ATOM 826 C CA . SER A 1 109 ? 51.254 55.638 28.486 1.00 26.98 318 SER A CA 1
ATOM 827 C C . SER A 1 109 ? 51.748 54.966 27.232 1.00 34.67 318 SER A C 1
ATOM 828 O O . SER A 1 109 ? 51.104 54.057 26.709 1.00 40.29 318 SER A O 1
ATOM 831 N N . ALA A 1 110 ? 52.870 55.446 26.714 1.00 31.62 319 ALA A N 1
ATOM 832 C CA . ALA A 1 110 ? 53.442 54.877 25.512 1.00 26.07 319 ALA A CA 1
ATOM 833 C C . ALA A 1 110 ? 54.926 55.148 25.520 1.00 31.21 319 ALA A C 1
ATOM 834 O O . ALA A 1 110 ? 55.396 56.064 26.201 1.00 28.80 319 ALA A O 1
ATOM 836 N N . GLN A 1 111 ? 55.652 54.319 24.784 1.00 31.73 320 GLN A N 1
ATOM 837 C CA . GLN A 1 111 ? 57.074 54.520 24.605 1.00 27.98 320 GLN A CA 1
ATOM 838 C C . GLN A 1 111 ? 57.343 54.907 23.146 1.00 33.36 320 GLN A C 1
ATOM 839 O O . GLN A 1 111 ? 56.898 54.227 22.231 1.00 32.73 320 GLN A O 1
ATOM 845 N N . TYR A 1 112 ? 58.080 55.998 22.963 1.00 29.48 321 TYR A N 1
ATOM 846 C CA . TYR A 1 112 ? 58.320 56.620 21.667 1.00 35.01 321 TYR A CA 1
ATOM 847 C C . TYR A 1 112 ? 59.731 57.220 21.621 1.00 29.76 321 TYR A C 1
ATOM 848 O O . TYR A 1 112 ? 59.999 58.180 22.341 1.00 27.14 321 TYR A O 1
ATOM 857 N N . ASP A 1 113 ? 60.616 56.678 20.790 1.00 27.30 322 ASP A N 1
ATOM 858 C CA . ASP A 1 113 ? 61.933 57.298 20.582 1.00 27.09 322 ASP A CA 1
ATOM 859 C C . ASP A 1 113 ? 62.706 57.507 21.915 1.00 33.74 322 ASP A C 1
ATOM 860 O O . ASP A 1 113 ? 63.154 58.612 22.229 1.00 29.24 322 ASP A O 1
ATOM 865 N N . ASN A 1 114 ? 62.836 56.432 22.689 1.00 24.85 323 ASN A N 1
ATOM 866 C CA . ASN A 1 114 ? 63.502 56.465 24.011 1.00 28.27 323 ASN A CA 1
ATOM 867 C C . ASN A 1 114 ? 62.890 57.456 25.011 1.00 28.69 323 ASN A C 1
ATOM 868 O O . ASN A 1 114 ? 63.549 57.892 25.959 1.00 26.75 323 ASN A O 1
ATOM 873 N N . MET A 1 115 ? 61.611 57.782 24.815 1.00 26.52 324 MET A N 1
ATOM 874 C CA . MET A 1 115 ? 60.877 58.611 25.776 1.00 24.05 324 MET A CA 1
ATOM 875 C C . MET A 1 115 ? 59.631 57.894 26.249 1.00 29.39 324 MET A C 1
ATOM 876 O O . MET A 1 115 ? 59.020 57.120 25.488 1.00 27.39 324 MET A O 1
ATOM 881 N N . GLY A 1 116 ? 59.250 58.163 27.495 1.00 26.91 325 GLY A N 1
ATOM 882 C CA . GLY A 1 116 ? 57.947 57.735 27.975 1.00 28.75 325 GLY A CA 1
ATOM 883 C C . GLY A 1 116 ? 56.999 58.910 27.826 1.00 33.06 325 GLY A C 1
ATOM 884 O O . GLY A 1 116 ? 57.308 60.033 28.221 1.00 31.30 325 GLY A O 1
ATOM 885 N N . VAL A 1 117 ? 55.842 58.646 27.239 1.00 27.24 326 VAL A N 1
ATOM 886 C CA . VAL A 1 117 ? 54.836 59.674 27.021 1.00 24.79 326 VAL A CA 1
ATOM 887 C C . VAL A 1 117 ? 53.609 59.283 27.833 1.00 29.99 326 VAL A C 1
ATOM 888 O O . VAL A 1 117 ? 53.070 58.176 27.677 1.00 27.12 326 VAL A O 1
ATOM 892 N N . PHE A 1 118 ? 53.174 60.195 28.688 1.00 25.90 327 PHE A N 1
ATOM 893 C CA . PHE A 1 118 ? 52.094 59.909 29.622 1.00 25.58 327 PHE A CA 1
ATOM 894 C C . PHE A 1 118 ? 51.020 60.985 29.617 1.00 28.39 327 PHE A C 1
ATOM 895 O O . PHE A 1 118 ? 51.322 62.168 29.452 1.00 31.44 327 PHE A O 1
ATOM 903 N N A THR A 1 119 ? 49.767 60.568 29.797 0.65 24.61 328 THR A N 1
ATOM 904 N N B THR A 1 119 ? 49.763 60.598 29.796 0.35 25.28 328 THR A N 1
ATOM 905 C CA A THR A 1 119 ? 48.683 61.520 30.044 0.65 22.77 328 THR A CA 1
ATOM 906 C CA B THR A 1 119 ? 48.753 61.611 30.083 0.35 21.44 328 THR A CA 1
ATOM 907 C C A THR A 1 119 ? 48.033 61.177 31.380 0.65 23.52 328 THR A C 1
ATOM 908 C C B THR A 1 119 ? 48.008 61.210 31.344 0.35 23.55 328 THR A C 1
ATOM 909 O O A THR A 1 119 ? 47.762 60.009 31.656 0.65 26.24 328 THR A O 1
ATOM 910 O O B THR A 1 119 ? 47.650 60.047 31.529 0.35 25.48 328 THR A O 1
ATOM 917 N N . PHE A 1 120 ? 47.824 62.194 32.218 1.00 21.42 329 PHE A N 1
ATOM 918 C CA . PHE A 1 120 ? 47.174 62.033 33.508 1.00 24.28 329 PHE A CA 1
ATOM 919 C C . PHE A 1 120 ? 45.896 62.845 33.459 1.00 28.36 329 PHE A C 1
ATOM 920 O O . PHE A 1 120 ? 45.847 63.843 32.730 1.00 30.21 329 PHE A O 1
ATOM 928 N N . VAL A 1 121 ? 44.859 62.446 34.207 1.00 25.55 330 VAL A N 1
ATOM 929 C CA . VAL A 1 121 ? 43.627 63.221 34.236 1.00 27.56 330 VAL A CA 1
ATOM 930 C C . VAL A 1 121 ? 43.157 63.492 35.664 1.00 30.73 330 VAL A C 1
ATOM 931 O O . VAL A 1 121 ? 43.476 62.751 36.594 1.00 26.46 330 VAL A O 1
ATOM 935 N N . GLU A 1 122 ? 42.377 64.555 35.816 1.00 24.27 331 GLU A N 1
ATOM 936 C CA . GLU A 1 122 ? 41.887 64.954 37.116 1.00 24.26 331 GLU A CA 1
ATOM 937 C C . GLU A 1 122 ? 40.899 63.936 37.661 1.00 27.21 331 GLU A C 1
ATOM 938 O O . GLU A 1 122 ? 40.074 63.372 36.922 1.00 25.14 331 GLU A O 1
ATOM 944 N N . GLN A 1 123 ? 40.984 63.713 38.968 1.00 24.26 332 GLN A N 1
ATOM 945 C CA . GLN A 1 123 ? 40.031 62.865 39.656 1.00 29.59 332 GLN A CA 1
ATOM 946 C C . GLN A 1 123 ? 39.283 63.731 40.690 1.00 32.10 332 GLN A C 1
ATOM 947 O O . GLN A 1 123 ? 39.928 64.429 41.476 1.00 30.07 332 GLN A O 1
ATOM 953 N N . THR A 1 124 ? 37.947 63.731 40.658 1.00 25.10 333 THR A N 1
ATOM 954 C CA . THR A 1 124 ? 37.154 64.519 41.624 1.00 24.44 333 THR A CA 1
ATOM 955 C C . THR A 1 124 ? 37.235 63.902 43.016 1.00 25.45 333 THR A C 1
ATOM 956 O O . THR A 1 124 ? 37.792 62.822 43.187 1.00 25.82 333 THR A O 1
ATOM 960 N N . GLU A 1 125 ? 36.601 64.576 43.980 1.00 29.74 334 GLU A N 1
ATOM 961 C CA . GLU A 1 125 ? 36.594 64.161 45.392 1.00 32.32 334 GLU A CA 1
ATOM 962 C C . GLU A 1 125 ? 36.137 62.708 45.528 1.00 30.26 334 GLU A C 1
ATOM 963 O O . GLU A 1 125 ? 36.751 61.928 46.239 1.00 28.52 334 GLU A O 1
ATOM 969 N N . SER A 1 126 ? 35.102 62.337 44.774 1.00 29.79 335 SER A N 1
ATOM 970 C CA . SER A 1 126 ? 34.538 60.986 44.847 1.00 29.20 335 SER A CA 1
ATOM 971 C C . SER A 1 126 ? 35.142 60.017 43.819 1.00 29.45 335 SER A C 1
ATOM 972 O O . SER A 1 126 ? 34.739 58.855 43.755 1.00 29.90 335 SER A O 1
ATOM 975 N N . GLY A 1 127 ? 36.128 60.462 43.042 1.00 23.37 336 GLY A N 1
ATOM 976 C CA . GLY A 1 127 ? 36.867 59.530 42.217 1.00 21.75 336 GLY A CA 1
ATOM 977 C C . GLY A 1 127 ? 36.448 59.530 40.755 1.00 24.32 336 GLY A C 1
ATOM 978 O O . GLY A 1 127 ? 36.967 58.724 39.970 1.00 26.64 336 GLY A O 1
ATOM 979 N N . VAL A 1 128 ? 35.563 60.445 40.375 1.00 23.88 337 VAL A N 1
ATOM 980 C CA . VAL A 1 128 ? 35.180 60.541 38.953 1.00 22.14 337 VAL A CA 1
ATOM 981 C C . VAL A 1 128 ? 36.371 61.073 38.124 1.00 26.53 337 VAL A C 1
ATOM 982 O O . VAL A 1 128 ? 36.984 62.088 38.481 1.00 24.25 337 VAL A O 1
ATOM 986 N N . ARG A 1 129 ? 36.706 60.398 37.024 1.00 20.82 338 ARG A N 1
ATOM 987 C CA . ARG A 1 129 ? 37.846 60.804 36.184 1.00 21.15 338 ARG A CA 1
ATOM 988 C C . ARG A 1 129 ? 37.410 61.818 35.129 1.00 30.40 338 ARG A C 1
ATOM 989 O O . ARG A 1 129 ? 36.532 61.529 34.316 1.00 28.59 338 ARG A O 1
ATOM 997 N N . ILE A 1 130 ? 38.013 62.998 35.155 1.00 22.86 339 ILE A N 1
ATOM 998 C CA . ILE A 1 130 ? 37.615 64.073 34.253 1.00 24.26 339 ILE A CA 1
ATOM 999 C C . ILE A 1 130 ? 38.635 64.126 33.118 1.00 22.56 339 ILE A C 1
ATOM 1000 O O . ILE A 1 130 ? 39.656 64.818 33.206 1.00 25.01 339 ILE A O 1
ATOM 1005 N N . TYR A 1 131 ? 38.374 63.366 32.068 1.00 23.23 340 TYR A N 1
ATOM 1006 C CA . TYR A 1 131 ? 39.346 63.253 30.984 1.00 27.05 340 TYR A CA 1
ATOM 1007 C C . TYR A 1 131 ? 39.713 64.569 30.260 1.00 28.58 340 TYR A C 1
ATOM 1008 O O . TYR A 1 131 ? 40.863 64.716 29.852 1.00 29.54 340 TYR A O 1
ATOM 1017 N N . PRO A 1 132 ? 38.776 65.535 30.124 1.00 28.82 341 PRO A N 1
ATOM 1018 C CA . PRO A 1 132 ? 39.170 66.828 29.531 1.00 31.92 341 PRO A CA 1
ATOM 1019 C C . PRO A 1 132 ? 40.243 67.594 30.320 1.00 37.58 341 PRO A C 1
ATOM 1020 O O . PRO A 1 132 ? 40.997 68.373 29.737 1.00 34.69 341 PRO A O 1
ATOM 1024 N N . ASP A 1 133 ? 40.301 67.371 31.626 1.00 31.28 342 ASP A N 1
ATOM 1025 C CA . ASP A 1 133 ? 41.204 68.104 32.512 1.00 31.42 342 ASP A CA 1
ATOM 1026 C C . ASP A 1 133 ? 42.521 67.338 32.670 1.00 31.70 342 ASP A C 1
ATOM 1027 O O . ASP A 1 133 ? 42.746 66.639 33.672 1.00 27.30 342 ASP A O 1
ATOM 1032 N N . SER A 1 134 ? 43.382 67.468 31.669 1.00 30.88 343 SER A N 1
ATOM 1033 C CA . SER A 1 134 ? 44.523 66.564 31.549 1.00 29.38 343 SER A CA 1
ATOM 1034 C C . SER A 1 134 ? 45.893 67.246 31.618 1.00 32.44 343 SER A C 1
ATOM 1035 O O . SER A 1 134 ? 46.058 68.433 31.326 1.00 29.57 343 SER A O 1
ATOM 1038 N N . VAL A 1 135 ? 46.874 66.449 32.011 1.00 27.16 344 VAL A N 1
ATOM 1039 C CA . VAL A 1 135 ? 48.263 66.885 32.079 1.00 25.87 344 VAL A CA 1
ATOM 1040 C C . VAL A 1 135 ? 49.081 65.887 31.272 1.00 30.13 344 VAL A C 1
ATOM 1041 O O . VAL A 1 135 ? 48.920 64.673 31.441 1.00 30.61 344 VAL A O 1
ATOM 1045 N N . LYS A 1 136 ? 49.948 66.391 30.393 1.00 28.11 345 LYS A N 1
ATOM 1046 C CA . LYS A 1 136 ? 50.726 65.531 29.515 1.00 28.58 345 LYS A CA 1
ATOM 1047 C C . LYS A 1 136 ? 52.187 65.617 29.934 1.00 34.18 345 LYS A C 1
ATOM 1048 O O . LYS A 1 136 ? 52.668 66.700 30.261 1.00 36.24 345 LYS A O 1
ATOM 1054 N N . MET A 1 137 ? 52.875 64.482 29.933 1.00 26.20 346 MET A N 1
ATOM 1055 C CA . MET A 1 137 ? 54.275 64.441 30.355 1.00 29.17 346 MET A CA 1
ATOM 1056 C C . MET A 1 137 ? 55.088 63.587 29.419 1.00 30.01 346 MET A C 1
ATOM 1057 O O . MET A 1 137 ? 54.591 62.580 28.915 1.00 32.52 346 MET A O 1
ATOM 1062 N N . LYS A 1 138 ? 56.347 63.982 29.218 1.00 29.08 347 LYS A N 1
ATOM 1063 C CA . LYS A 1 138 ? 57.296 63.203 28.450 1.00 29.51 347 LYS A CA 1
ATOM 1064 C C . LYS A 1 138 ? 58.550 63.069 29.313 1.00 31.24 347 LYS A C 1
ATOM 1065 O O . LYS A 1 138 ? 59.046 64.058 29.864 1.00 31.97 347 LYS A O 1
ATOM 1071 N N A MET A 1 139 ? 59.016 61.833 29.461 0.63 27.72 348 MET A N 1
ATOM 1072 N N B MET A 1 139 ? 59.058 61.852 29.417 0.37 28.71 348 MET A N 1
ATOM 1073 C CA A MET A 1 139 ? 60.151 61.524 30.323 0.63 29.92 348 MET A CA 1
ATOM 1074 C CA B MET A 1 139 ? 60.173 61.584 30.306 0.37 29.04 348 MET A CA 1
ATOM 1075 C C A MET A 1 139 ? 61.294 60.935 29.509 0.63 29.28 348 MET A C 1
ATOM 1076 C C B MET A 1 139 ? 61.297 60.843 29.608 0.37 28.25 348 MET A C 1
ATOM 1077 O O A MET A 1 139 ? 61.061 60.180 28.579 0.63 29.78 348 MET A O 1
ATOM 1078 O O B MET A 1 139 ? 61.054 59.894 28.864 0.37 24.22 348 MET A O 1
ATOM 1087 N N . SER A 1 140 ? 62.529 61.266 29.870 1.00 26.45 349 SER A N 1
ATOM 1088 C CA . SER A 1 140 ? 63.687 60.605 29.279 1.00 29.11 349 SER A CA 1
ATOM 1089 C C . SER A 1 140 ? 63.799 59.197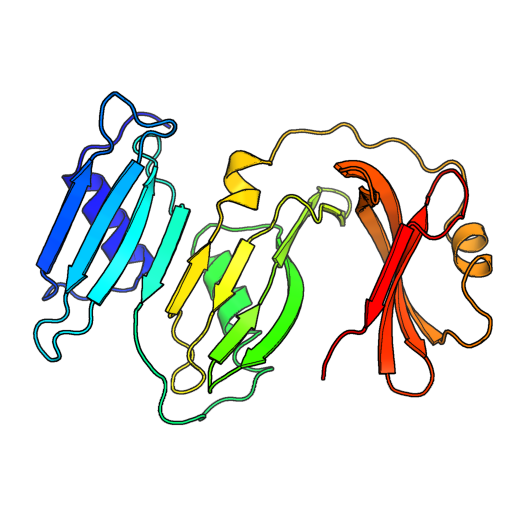 29.832 1.00 29.85 349 SER A C 1
ATOM 1090 O O . SER A 1 140 ? 63.834 59.018 31.039 1.00 28.80 349 SER A O 1
ATOM 1093 N N . LEU A 1 141 ? 63.898 58.196 28.974 1.00 26.41 350 LEU A N 1
ATOM 1094 C CA . LEU A 1 141 ? 64.183 56.851 29.474 1.00 28.14 350 LEU A CA 1
ATOM 1095 C C . LEU A 1 141 ? 65.674 56.601 29.749 1.00 31.53 350 LEU A C 1
ATOM 1096 O O . LEU A 1 141 ? 66.040 55.493 30.150 1.00 30.39 350 LEU A O 1
ATOM 1101 N N . GLU A 1 142 ? 66.525 57.611 29.549 1.00 27.67 351 GLU A N 1
ATOM 1102 C CA . GLU A 1 142 ? 67.961 57.471 29.863 1.00 27.41 351 GLU A CA 1
ATOM 1103 C C . GLU A 1 142 ? 68.203 57.698 31.344 1.00 32.51 351 GLU A C 1
ATOM 1104 O O . GLU A 1 142 ? 69.050 57.023 31.965 1.00 36.38 351 G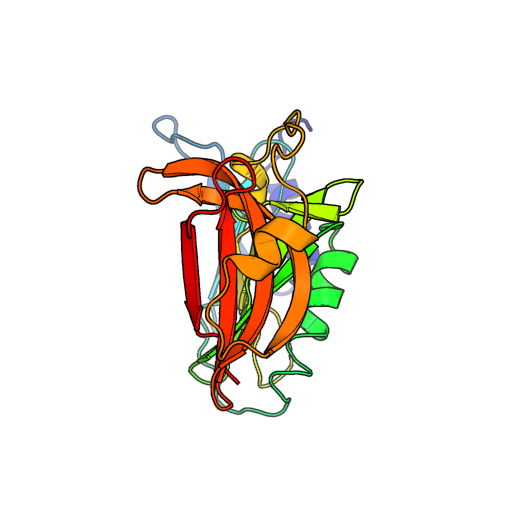LU A O 1
ATOM 1110 N N . ASP A 1 143 ? 67.468 58.653 31.915 1.00 41.05 352 ASP A N 1
ATOM 1111 C CA . ASP A 1 143 ? 67.695 59.043 33.310 1.00 41.46 352 ASP A CA 1
ATOM 1112 C C . ASP A 1 143 ? 66.430 59.345 34.104 1.00 49.25 352 ASP A C 1
ATOM 1113 O O . ASP A 1 143 ? 66.519 59.682 35.288 1.00 45.68 352 ASP A O 1
ATOM 1118 N N . GLY A 1 144 ? 65.260 59.236 33.476 1.00 36.42 353 GLY A N 1
ATOM 1119 C CA . GLY A 1 144 ? 64.025 59.454 34.201 1.00 42.68 353 GLY A CA 1
ATOM 1120 C C . GLY A 1 144 ? 63.670 60.919 34.363 1.00 44.69 353 GLY A C 1
ATOM 1121 O O . GLY A 1 144 ? 62.700 61.254 35.047 1.00 40.95 353 GLY A O 1
ATOM 1122 N N . SER A 1 145 ? 64.429 61.796 33.717 1.00 36.35 354 SER A N 1
ATOM 1123 C CA . SER A 1 145 ? 64.163 63.231 33.805 1.00 37.16 354 SER A CA 1
ATOM 1124 C C . SER A 1 145 ? 62.962 63.632 32.962 1.00 36.82 354 SER A C 1
ATOM 1125 O O . SER A 1 145 ? 62.650 62.989 31.950 1.00 34.67 354 SER A O 1
ATOM 1128 N N . VAL A 1 146 ? 62.305 64.709 33.387 1.00 34.19 355 VAL A N 1
ATOM 1129 C CA . VAL A 1 146 ? 61.217 65.319 32.635 1.00 37.30 355 VAL A CA 1
ATOM 1130 C C . VAL A 1 146 ? 61.793 66.054 31.424 1.00 40.63 355 VAL A C 1
ATOM 1131 O O . VAL A 1 146 ? 62.751 66.811 31.556 1.00 42.88 355 VAL A O 1
ATOM 1135 N N . ILE A 1 147 ? 61.237 65.808 30.243 1.00 32.58 356 ILE A N 1
ATOM 1136 C CA . ILE A 1 147 ? 61.657 66.552 29.058 1.00 33.27 356 ILE A CA 1
ATOM 1137 C C . ILE A 1 147 ? 60.508 67.257 28.343 1.00 36.18 356 ILE A C 1
ATOM 1138 O O . ILE A 1 147 ? 60.726 68.039 27.421 1.00 40.03 356 ILE A O 1
ATOM 1143 N N . GLY A 1 148 ? 59.279 66.969 28.757 1.00 35.37 357 GLY A N 1
ATOM 1144 C CA . GLY A 1 148 ? 58.137 67.667 28.213 1.00 29.29 357 GLY A CA 1
ATOM 1145 C C . GLY A 1 148 ? 57.034 67.672 29.255 1.00 32.85 357 GLY A C 1
ATOM 1146 O O . GLY A 1 148 ? 56.949 66.741 30.064 1.00 29.88 357 GLY A O 1
ATOM 1147 N N . PHE A 1 149 ? 56.226 68.731 29.252 1.00 36.48 358 PHE A N 1
ATOM 1148 C CA . PHE A 1 149 ? 55.134 68.910 30.223 1.00 33.30 358 PHE A CA 1
ATOM 1149 C C . PHE A 1 149 ? 54.083 69.855 29.653 1.00 35.54 358 PHE A C 1
ATOM 1150 O O . PHE A 1 149 ? 54.416 70.871 29.047 1.00 38.16 358 PHE A O 1
ATOM 1158 N N . SER A 1 150 ? 52.805 69.527 29.833 1.00 31.89 359 SER A N 1
ATOM 1159 C CA . SER A 1 150 ? 51.769 70.462 29.458 1.00 29.75 359 SER A CA 1
ATOM 1160 C C . SER A 1 150 ? 50.592 70.339 30.400 1.00 27.50 359 SER A C 1
ATOM 1161 O O . SER A 1 150 ? 49.976 69.283 30.476 1.00 31.13 359 SER A O 1
ATOM 1164 N N . ALA A 1 151 ? 50.296 71.411 31.120 1.00 30.28 360 ALA A N 1
ATOM 1165 C CA . ALA A 1 151 ? 49.109 71.416 31.974 1.00 37.46 360 ALA A CA 1
ATOM 1166 C C . ALA A 1 151 ? 48.057 72.365 31.421 1.00 36.62 360 ALA A C 1
ATOM 1167 O O . ALA A 1 151 ? 47.221 72.882 32.170 1.00 34.13 360 ALA A O 1
ATOM 1169 N N . LYS A 1 152 ? 48.095 72.600 30.116 1.00 34.81 361 LYS A N 1
ATOM 1170 C CA . LYS A 1 152 ? 47.206 73.588 29.519 1.00 40.04 361 LYS A CA 1
ATOM 1171 C C . LYS A 1 152 ? 45.741 73.171 29.674 1.00 37.18 361 LYS A C 1
ATOM 1172 O O . LYS A 1 152 ? 44.906 73.977 30.087 1.00 39.11 361 LYS A O 1
ATOM 1178 N N . ASP A 1 153 ? 45.442 71.905 29.380 1.00 38.17 362 ASP A N 1
ATOM 1179 C CA . ASP A 1 153 ? 44.077 71.396 29.510 1.00 38.01 362 ASP A CA 1
ATOM 1180 C C . ASP A 1 153 ? 43.606 71.445 30.963 1.00 43.53 362 ASP A C 1
ATOM 1181 O O . ASP A 1 153 ? 42.518 71.926 31.256 1.00 41.85 362 ASP A O 1
ATOM 1186 N N . PHE A 1 154 ? 44.448 70.958 31.866 1.00 37.71 363 PHE A N 1
ATOM 1187 C CA . PHE A 1 154 ? 44.123 70.897 33.285 1.00 35.54 363 PHE A CA 1
ATOM 1188 C C . PHE A 1 154 ? 43.869 72.271 33.883 1.00 45.06 363 PHE A C 1
ATOM 1189 O O . PHE A 1 154 ? 42.911 72.460 34.630 1.00 46.47 363 PHE A O 1
ATOM 1197 N N . LEU A 1 155 ? 44.733 73.226 33.569 1.00 48.01 364 LEU A N 1
ATOM 1198 C CA . LEU A 1 155 ? 44.674 74.535 34.219 1.00 54.69 364 LEU A CA 1
ATOM 1199 C C . LEU A 1 155 ? 43.599 75.439 33.629 1.00 61.07 364 LEU A C 1
ATOM 1200 O O . LEU A 1 155 ? 43.067 76.301 34.323 1.00 67.46 364 LEU A O 1
ATOM 1205 N N . LEU A 1 156 ? 43.275 75.244 32.355 1.00 62.05 365 LEU A N 1
ATOM 1206 C CA . LEU A 1 156 ? 42.365 76.155 31.667 1.00 68.00 365 LEU A CA 1
ATOM 1207 C C . LEU A 1 156 ? 40.964 75.576 31.443 1.00 67.21 365 LEU A C 1
ATOM 1208 O O . LEU A 1 156 ? 39.974 76.298 31.555 1.00 74.76 365 LEU A O 1
ATOM 1213 N N . LYS A 1 157 ? 40.876 74.286 31.126 1.00 55.69 366 LYS A N 1
ATOM 1214 C CA . LYS A 1 157 ? 39.575 73.638 30.946 1.00 48.59 366 LYS A CA 1
ATOM 1215 C C . LYS A 1 157 ? 38.930 73.305 32.283 1.00 55.43 366 LYS A C 1
ATOM 1216 O O . LYS A 1 157 ? 37.751 72.945 32.338 1.00 58.17 366 LYS A O 1
ATOM 1222 N N . HIS A 1 158 ? 39.694 73.415 33.364 1.00 61.24 367 HIS A N 1
ATOM 1223 C CA . HIS A 1 158 ? 39.153 73.056 34.663 1.00 69.34 367 HIS A CA 1
ATOM 1224 C C . HIS A 1 158 ? 38.076 74.026 35.099 1.00 80.15 367 HIS A C 1
ATOM 1225 O O . HIS A 1 158 ? 38.173 75.229 34.868 1.00 82.01 367 HIS A O 1
ATOM 1232 N N . ARG A 1 159 ? 37.051 73.476 35.738 1.00 89.92 368 ARG A N 1
ATOM 1233 C CA . ARG A 1 159 ? 35.981 74.255 36.334 1.00 93.89 368 ARG A CA 1
ATOM 1234 C C . ARG A 1 159 ? 35.265 73.381 37.351 1.00 95.95 368 ARG A C 1
ATOM 1235 O O . ARG A 1 159 ? 35.267 72.155 37.231 1.00 97.84 368 ARG A O 1
ATOM 1243 N N . THR A 1 160 ? 34.664 74.000 38.359 1.00 96.28 369 THR A N 1
ATOM 1244 C CA . THR A 1 160 ? 33.837 73.243 39.282 1.00 91.36 369 THR A CA 1
ATOM 1245 C C . THR A 1 160 ? 32.558 72.822 38.551 1.00 81.45 369 THR A C 1
ATOM 1246 O O . THR A 1 160 ? 31.799 73.646 38.033 1.00 88.81 369 THR A O 1
ATOM 1250 N N . ARG A 1 161 ? 32.365 71.513 38.470 1.00 61.10 370 ARG A N 1
ATOM 1251 C CA . ARG A 1 161 ? 31.216 70.943 37.796 1.00 60.31 370 ARG A CA 1
ATOM 1252 C C . ARG A 1 161 ? 30.304 70.334 38.853 1.00 65.48 370 ARG A C 1
ATOM 1253 O O . ARG A 1 161 ? 30.782 69.869 39.891 1.00 64.32 370 ARG A O 1
ATOM 1261 N N . ASP A 1 162 ? 28.998 70.325 38.615 1.00 70.33 371 ASP A N 1
ATOM 1262 C CA . ASP A 1 162 ? 28.135 69.516 39.472 1.00 79.15 371 ASP A CA 1
ATOM 1263 C C . ASP A 1 162 ? 27.696 68.332 38.628 1.00 78.73 371 ASP A C 1
ATOM 1264 O O . ASP A 1 162 ? 26.857 68.459 37.746 1.00 88.91 371 ASP A O 1
ATOM 1269 N N . ILE A 1 163 ? 28.284 67.178 38.913 1.00 58.11 372 ILE A N 1
ATOM 1270 C CA . ILE A 1 163 ? 28.121 65.979 38.106 1.00 50.09 372 ILE A CA 1
ATOM 1271 C C . ILE A 1 163 ? 26.800 65.275 38.400 1.00 54.97 372 ILE A C 1
ATOM 1272 O O . ILE A 1 163 ? 26.468 65.040 39.566 1.00 50.76 372 ILE A O 1
ATOM 1277 N N . PRO A 1 164 ? 26.030 64.955 37.337 1.00 51.03 373 PRO A N 1
ATOM 1278 C CA . PRO A 1 164 ? 24.695 64.368 37.489 1.00 55.44 373 PRO A CA 1
ATOM 1279 C C . PRO A 1 164 ? 24.756 62.922 37.961 1.00 48.92 373 PRO A C 1
ATOM 1280 O O . PRO A 1 164 ? 25.804 62.276 37.873 1.00 39.83 373 PRO A O 1
ATOM 1284 N N . LYS A 1 165 ? 23.630 62.425 38.452 1.00 46.84 374 LYS A N 1
ATOM 1285 C CA . LYS A 1 165 ? 23.509 61.031 38.845 1.00 49.28 374 LYS A CA 1
ATOM 1286 C C . LYS A 1 165 ? 23.285 60.168 37.603 1.00 35.65 374 LYS A C 1
ATOM 1287 O O . LYS A 1 165 ? 22.569 60.577 36.687 1.00 48.35 374 LYS A O 1
ATOM 1293 N N . PRO A 1 166 ? 23.898 58.977 37.561 1.00 37.12 375 PRO A N 1
ATOM 1294 C CA . PRO A 1 166 ? 23.608 58.092 36.430 1.00 37.38 375 PRO A CA 1
ATOM 1295 C C . PRO A 1 166 ? 22.159 57.700 36.420 1.00 37.13 375 PRO A C 1
ATOM 1296 O O . PRO A 1 166 ? 21.550 57.609 37.494 1.00 37.56 375 PRO A O 1
ATOM 1300 N N . LYS A 1 167 ? 21.622 57.460 35.233 1.00 30.42 376 LYS A N 1
ATOM 1301 C CA . LYS A 1 167 ? 20.261 56.928 35.092 1.00 34.63 376 LYS A CA 1
ATOM 1302 C C . LYS A 1 167 ? 20.252 55.394 35.008 1.00 32.14 376 LYS A C 1
ATOM 1303 O O . LYS A 1 167 ? 19.187 54.771 35.136 1.00 33.34 376 LYS A O 1
ATOM 1309 N N . ILE A 1 168 ? 21.410 54.785 34.764 1.00 31.31 377 ILE A N 1
ATOM 1310 C CA . ILE A 1 168 ? 21.509 53.327 34.794 1.00 31.41 377 ILE A CA 1
ATOM 1311 C C . ILE A 1 168 ? 22.589 52.926 35.790 1.00 28.68 377 ILE A C 1
ATOM 1312 O O . ILE A 1 168 ? 23.496 53.701 36.082 1.00 28.04 377 ILE A O 1
ATOM 1317 N N . SER A 1 169 ? 22.480 51.710 36.318 1.00 31.43 378 SER A N 1
ATOM 1318 C CA . SER A 1 169 ? 23.421 51.222 37.330 1.00 32.51 378 SER A CA 1
ATOM 1319 C C . SER A 1 169 ? 24.717 50.721 36.690 1.00 36.70 378 SER A C 1
ATOM 1320 O O . SER A 1 169 ? 24.761 50.496 35.471 1.00 33.17 378 SER A O 1
ATOM 1323 N N . LYS A 1 170 ? 25.769 50.529 37.488 1.00 36.27 379 LYS A N 1
ATOM 1324 C CA . LYS A 1 170 ? 27.023 50.020 36.915 1.00 42.13 379 LYS A CA 1
ATOM 1325 C C . LYS A 1 170 ? 26.841 48.590 36.413 1.00 36.54 379 LYS A C 1
ATOM 1326 O O . LYS A 1 170 ? 27.481 48.174 35.445 1.00 35.90 379 LYS A O 1
ATOM 1332 N N . GLU A 1 171 ? 25.959 47.843 37.072 1.00 36.25 380 GLU A N 1
ATOM 1333 C CA . GLU A 1 171 ? 25.645 46.489 36.640 1.00 41.44 380 GLU A CA 1
ATOM 1334 C C . GLU A 1 171 ? 24.956 46.499 35.272 1.00 41.26 380 GLU A C 1
ATOM 1335 O O . GLU A 1 171 ? 25.294 45.712 34.385 1.00 37.00 380 GLU A O 1
ATOM 1341 N N . GLN A 1 172 ? 24.004 47.409 35.101 1.00 35.05 381 GLN A N 1
ATOM 1342 C CA . GLN A 1 172 ? 23.308 47.551 33.823 1.00 33.02 381 GLN A CA 1
ATOM 1343 C C . GLN A 1 172 ? 24.292 48.011 32.728 1.00 34.35 381 GLN A C 1
ATOM 1344 O O . GLN A 1 172 ? 24.304 47.473 31.619 1.00 37.39 381 GLN A O 1
ATOM 1350 N N . ALA A 1 173 ? 25.137 48.982 33.061 1.00 31.89 382 ALA A N 1
ATOM 1351 C CA . ALA A 1 173 ? 26.179 49.441 32.134 1.00 30.85 382 ALA A CA 1
ATOM 1352 C C . ALA A 1 173 ? 27.052 48.299 31.635 1.00 32.50 382 ALA A C 1
ATOM 1353 O O . ALA A 1 173 ? 27.351 48.205 30.439 1.00 32.46 382 ALA A O 1
ATOM 1355 N N . LYS A 1 174 ? 27.453 47.436 32.561 1.00 31.53 383 LYS A N 1
ATOM 1356 C CA . LYS A 1 174 ? 28.346 46.323 32.259 1.00 36.25 383 LYS A CA 1
ATOM 1357 C C . LYS A 1 174 ? 27.713 45.329 31.295 1.00 37.10 383 LYS A C 1
ATOM 1358 O O . LYS A 1 174 ? 28.420 44.693 30.517 1.00 37.88 383 LYS A O 1
ATOM 1364 N N . THR A 1 175 ? 26.387 45.199 31.318 1.00 32.45 384 THR A N 1
ATOM 1365 C CA . THR A 1 175 ? 25.745 44.273 30.386 1.00 39.03 384 THR A CA 1
ATOM 1366 C C . THR A 1 175 ? 25.757 44.842 28.972 1.00 45.43 384 THR A C 1
ATOM 1367 O O . THR A 1 175 ? 25.512 44.127 27.997 1.00 45.73 384 THR A O 1
ATOM 1371 N N . LYS A 1 176 ? 26.058 46.131 28.866 1.00 41.11 385 LYS A N 1
ATOM 1372 C CA . LYS A 1 176 ? 26.082 46.807 27.576 1.00 45.80 385 LYS A CA 1
ATOM 1373 C C . LYS A 1 176 ? 27.375 46.514 26.829 1.00 46.86 385 LYS A C 1
ATOM 1374 O O . LYS A 1 176 ? 27.467 46.740 25.625 1.00 52.77 385 LYS A O 1
ATOM 1380 N N . LEU A 1 177 ? 28.370 45.997 27.547 1.00 41.53 386 LEU A N 1
ATOM 1381 C CA . LEU A 1 177 ? 29.638 45.607 26.941 1.00 43.48 386 LEU A CA 1
ATOM 1382 C C . LEU A 1 177 ? 29.455 44.451 25.980 1.00 61.71 386 LEU A C 1
ATOM 1383 O O . LEU A 1 177 ? 28.433 43.768 26.000 1.00 66.85 386 LEU A O 1
ATOM 1388 N N . ASN A 1 178 ? 30.458 44.231 25.140 1.00 60.44 387 ASN A N 1
ATOM 1389 C CA . ASN A 1 178 ? 30.443 43.074 24.265 1.00 68.33 387 ASN A CA 1
ATOM 1390 C C . ASN A 1 178 ? 30.796 41.833 25.070 1.00 64.07 387 ASN A C 1
ATOM 1391 O O . ASN A 1 178 ? 31.536 41.907 26.051 1.00 56.34 387 ASN A O 1
ATOM 1396 N N . SER A 1 179 ? 30.253 40.697 24.654 1.00 68.18 388 SER A N 1
ATOM 1397 C CA . SER A 1 179 ? 30.354 39.455 25.410 1.00 69.10 388 SER A CA 1
ATOM 1398 C C . SER A 1 179 ? 31.798 39.003 25.632 1.00 71.36 388 SER A C 1
ATOM 1399 O O . SER A 1 179 ? 32.097 38.296 26.592 1.00 66.25 388 SER A O 1
ATOM 1402 N N . ASN A 1 180 ? 32.695 39.413 24.742 1.00 83.33 389 ASN A N 1
ATOM 1403 C CA . ASN A 1 180 ? 34.079 38.952 24.794 1.00 96.75 389 ASN A CA 1
ATOM 1404 C C . ASN A 1 180 ? 34.977 39.765 25.727 1.00 93.64 389 ASN A C 1
ATOM 1405 O O . ASN A 1 180 ? 36.129 39.397 25.959 1.00 102.18 389 ASN A O 1
ATOM 1410 N N . VAL A 1 181 ? 34.451 40.856 26.274 1.00 76.69 390 VAL A N 1
ATOM 1411 C CA . VAL A 1 181 ? 35.240 41.721 27.147 1.00 60.86 390 VAL A CA 1
ATOM 1412 C C . VAL A 1 181 ? 35.451 41.111 28.531 1.00 55.85 390 VAL A C 1
ATOM 1413 O O . VAL A 1 181 ? 34.501 40.691 29.185 1.00 61.28 390 VAL A O 1
ATOM 1417 N N . LYS A 1 182 ? 36.698 41.066 28.984 1.00 45.29 391 LYS A N 1
ATOM 1418 C CA . LYS A 1 182 ? 36.990 40.605 30.336 1.00 50.64 391 LYS A CA 1
ATOM 1419 C C . LYS A 1 182 ? 37.333 41.794 31.230 1.00 48.03 391 LYS A C 1
ATOM 1420 O O . LYS A 1 182 ? 38.465 42.278 31.225 1.00 47.41 391 LYS A O 1
ATOM 1426 N N . VAL A 1 183 ? 36.354 42.261 32.001 1.00 46.06 392 VAL A N 1
ATOM 1427 C CA . VAL A 1 183 ? 36.526 43.489 32.774 1.00 38.43 392 VAL A CA 1
ATOM 1428 C C . VAL A 1 183 ? 37.518 43.306 33.902 1.00 38.58 392 VAL A C 1
ATOM 1429 O O . VAL A 1 183 ? 37.498 42.293 34.603 1.00 46.90 392 VAL A O 1
ATOM 1433 N N . MET A 1 184 ? 38.389 44.292 34.087 1.00 33.44 393 MET A N 1
ATOM 1434 C CA . MET A 1 184 ? 39.316 44.271 35.212 1.00 35.69 393 MET A CA 1
ATOM 1435 C C . MET A 1 184 ? 39.052 45.437 36.164 1.00 34.91 393 MET A C 1
ATOM 1436 O O . MET A 1 184 ? 39.369 45.372 37.348 1.00 42.25 393 MET A O 1
ATOM 1441 N N . GLU A 1 185 ? 38.432 46.493 35.652 1.00 32.46 394 GLU A N 1
ATOM 1442 C CA . GLU A 1 185 ? 38.212 47.696 36.446 1.00 38.84 394 GLU A CA 1
ATOM 1443 C C . GLU A 1 185 ? 37.044 48.526 35.909 1.00 33.70 394 GLU A C 1
ATOM 1444 O O . GLU A 1 185 ? 36.827 48.583 34.697 1.00 30.47 394 GLU A O 1
ATOM 1450 N N . GLU A 1 186 ? 36.307 49.168 36.807 1.00 25.27 395 GLU A N 1
ATOM 1451 C CA . GLU A 1 186 ? 35.235 50.088 36.404 1.00 32.01 395 GLU A CA 1
ATOM 1452 C C . GLU A 1 186 ? 35.213 51.331 37.289 1.00 40.91 395 GLU A C 1
ATOM 1453 O O . GLU A 1 186 ? 35.286 51.214 38.511 1.00 30.42 395 GLU A O 1
ATOM 1459 N N . ARG A 1 187 ? 35.060 52.502 36.674 1.00 27.35 396 ARG A N 1
ATOM 1460 C CA . ARG A 1 187 ? 34.943 53.781 37.383 1.00 27.50 396 ARG A CA 1
ATOM 1461 C C . ARG A 1 187 ? 33.957 54.696 36.658 1.00 37.60 396 ARG A C 1
ATOM 1462 O O . ARG A 1 187 ? 33.633 54.443 35.504 1.00 36.15 396 ARG A O 1
ATOM 1470 N N . LEU A 1 188 ? 33.497 55.765 37.308 1.00 23.77 397 LEU A N 1
ATOM 1471 C CA . LEU A 1 188 ? 32.755 56.815 36.580 1.00 21.64 397 LEU A CA 1
ATOM 1472 C C . LEU A 1 188 ? 33.713 57.821 35.951 1.00 24.09 397 LEU A C 1
ATOM 1473 O O . LEU A 1 188 ? 34.806 58.070 36.470 1.00 24.86 397 LEU A O 1
ATOM 1478 N N . ALA A 1 189 ? 33.322 58.398 34.820 1.00 24.17 398 ALA A N 1
ATOM 1479 C CA . ALA A 1 189 ? 34.225 59.299 34.104 1.00 22.23 398 ALA A CA 1
ATOM 1480 C C . ALA A 1 189 ? 33.427 60.304 33.283 1.00 22.82 398 ALA A C 1
ATOM 1481 O O . ALA A 1 189 ? 32.291 60.025 32.878 1.00 24.08 398 ALA A O 1
ATOM 1483 N N . ILE A 1 190 ? 34.006 61.485 33.092 1.00 22.77 399 ILE A N 1
ATOM 1484 C CA . ILE A 1 190 ? 33.469 62.492 32.190 1.00 24.40 399 ILE A CA 1
ATOM 1485 C C . ILE A 1 190 ? 34.378 62.571 30.967 1.00 32.95 399 ILE A C 1
ATOM 1486 O O . ILE A 1 190 ? 35.588 62.725 31.103 1.00 25.70 399 ILE A O 1
ATOM 1491 N N . ILE A 1 191 ? 33.795 62.435 29.779 1.00 26.92 400 ILE A N 1
ATOM 1492 C CA . ILE A 1 191 ? 34.542 62.646 28.550 1.00 29.04 400 ILE A CA 1
ATOM 1493 C C . ILE A 1 191 ? 33.678 63.519 27.662 1.00 37.60 400 ILE A C 1
ATOM 1494 O O . ILE A 1 191 ? 32.502 63.793 27.982 1.00 36.28 400 ILE A O 1
ATOM 1499 N N . THR A 1 192 ? 34.236 63.944 26.532 1.00 30.81 401 THR A N 1
ATOM 1500 C CA . THR A 1 192 ? 33.376 64.487 25.486 1.00 38.26 401 THR A CA 1
ATOM 1501 C C . THR A 1 192 ? 32.815 63.347 24.652 1.00 40.64 401 THR A C 1
ATOM 1502 O O . THR A 1 192 ? 33.423 62.283 24.552 1.00 39.24 401 THR A O 1
ATOM 1506 N N . ASN A 1 193 ? 31.633 63.551 24.076 1.00 37.58 402 ASN A N 1
ATOM 1507 C CA . ASN A 1 193 ? 31.136 62.630 23.064 1.00 43.25 402 ASN A CA 1
ATOM 1508 C C . ASN A 1 193 ? 31.783 63.036 21.752 1.00 45.23 402 ASN A C 1
ATOM 1509 O O . ASN A 1 193 ? 32.635 63.921 21.744 1.00 48.12 402 ASN A O 1
ATOM 1514 N N . ASP A 1 194 ? 31.371 62.441 20.638 1.00 47.55 403 ASP A N 1
ATOM 1515 C CA . ASP A 1 194 ? 32.026 62.752 19.372 1.00 52.06 403 ASP A CA 1
ATOM 1516 C C . ASP A 1 194 ? 31.842 64.217 18.961 1.00 60.08 403 ASP A C 1
ATOM 1517 O O . ASP A 1 194 ? 32.529 64.705 18.067 1.00 58.42 403 ASP A O 1
ATOM 1522 N N . LEU A 1 195 ? 30.938 64.922 19.635 1.00 62.28 404 LEU A N 1
ATOM 1523 C CA . LEU A 1 195 ? 30.613 66.293 19.259 1.00 68.49 404 LEU A CA 1
ATOM 1524 C C . LEU A 1 195 ? 31.034 67.343 20.300 1.00 64.09 404 LEU A C 1
ATOM 1525 O O . LEU A 1 195 ? 30.445 68.425 20.369 1.00 65.71 404 LEU A O 1
ATOM 1530 N N . ASN A 1 196 ? 32.047 67.010 21.099 1.00 57.28 405 ASN A N 1
ATOM 1531 C CA . ASN A 1 196 ? 32.676 67.950 22.033 1.00 57.84 405 ASN A CA 1
ATOM 1532 C C . ASN A 1 196 ? 31.766 68.479 23.160 1.00 66.51 405 ASN A C 1
ATOM 1533 O O . ASN A 1 196 ? 31.898 69.626 23.602 1.00 61.91 405 ASN A O 1
ATOM 1538 N N . GLU A 1 197 ? 30.850 67.646 23.639 1.00 67.96 406 GLU A N 1
ATOM 1539 C CA . GLU A 1 197 ? 30.086 68.004 24.830 1.00 64.36 406 GLU A CA 1
ATOM 1540 C C . GLU A 1 197 ? 30.323 66.986 25.945 1.00 45.09 406 GLU A C 1
ATOM 1541 O O . GLU A 1 197 ? 30.407 65.787 25.694 1.00 47.97 406 GLU A O 1
ATOM 1547 N N . GLU A 1 198 ? 30.419 67.465 27.178 1.00 36.07 407 GLU A N 1
ATOM 1548 C CA . GLU A 1 198 ? 30.727 66.592 28.316 1.00 33.95 407 GLU A CA 1
ATOM 1549 C C . GLU A 1 198 ? 29.572 65.652 28.672 1.00 29.95 407 GLU A C 1
ATOM 1550 O O . GLU A 1 198 ? 28.421 66.063 28.822 1.00 36.26 407 GLU A O 1
ATOM 1556 N N . VAL A 1 199 ? 29.907 64.375 28.782 1.00 30.38 408 VAL A N 1
ATOM 1557 C CA . VAL A 1 199 ? 28.957 63.308 29.049 1.00 28.73 408 VAL A CA 1
ATOM 1558 C C . VAL A 1 199 ? 29.457 62.417 30.183 1.00 30.69 408 VAL A C 1
ATOM 1559 O O . VAL A 1 199 ? 30.641 62.092 30.224 1.00 28.70 408 VAL A O 1
ATOM 1563 N N . LEU A 1 200 ? 28.574 62.047 31.109 1.00 26.62 409 LEU A N 1
ATOM 1564 C CA . LEU A 1 200 ? 28.956 61.123 32.182 1.00 26.80 409 LEU A CA 1
ATOM 1565 C C . LEU A 1 200 ? 28.880 59.682 31.689 1.00 28.25 409 LEU A C 1
ATOM 1566 O O . LEU A 1 200 ? 27.865 59.280 31.114 1.00 30.96 409 LEU A O 1
ATOM 1571 N N . CYS A 1 201 ? 29.940 58.910 31.934 1.00 23.11 410 CYS A N 1
ATOM 1572 C CA . CYS A 1 201 ? 30.037 57.514 31.485 1.00 26.04 410 CYS A CA 1
ATOM 1573 C C . CYS A 1 201 ? 30.534 56.566 32.561 1.00 25.87 410 CYS A C 1
ATOM 1574 O O . CYS A 1 201 ? 31.270 56.965 33.456 1.00 28.99 410 CYS A O 1
ATOM 1577 N N . TYR A 1 202 ? 30.184 55.290 32.452 1.00 23.35 411 TYR A N 1
ATOM 1578 C CA . TYR A 1 202 ? 30.937 54.265 33.183 1.00 22.99 411 TYR A CA 1
ATOM 1579 C C . TYR A 1 202 ? 32.116 53.888 32.303 1.00 28.13 411 TYR A C 1
ATOM 1580 O O . TYR A 1 202 ? 31.921 53.570 31.124 1.00 26.75 411 TYR A O 1
ATOM 1589 N N . GLU A 1 203 ? 33.316 53.931 32.868 1.00 21.67 412 GLU A N 1
ATOM 1590 C CA . GLU A 1 203 ? 34.529 53.567 32.152 1.00 21.70 412 GLU A CA 1
ATOM 1591 C C . GLU A 1 203 ? 34.937 52.160 32.565 1.00 26.33 412 GLU A C 1
ATOM 1592 O O . GLU A 1 203 ? 35.034 51.869 33.752 1.00 27.47 412 GLU A O 1
ATOM 1598 N N . PHE A 1 204 ? 35.171 51.288 31.593 1.00 23.17 413 PHE A N 1
ATOM 1599 C CA . PHE A 1 204 ? 35.613 49.931 31.861 1.00 18.92 413 PHE A CA 1
ATOM 1600 C C . PHE A 1 204 ? 37.000 49.705 31.272 1.00 29.63 413 PHE A C 1
ATOM 1601 O O . PHE A 1 204 ? 37.249 50.029 30.103 1.00 27.86 413 PHE A O 1
ATOM 1609 N N . LEU A 1 205 ? 37.888 49.134 32.075 1.00 24.14 414 LEU A N 1
ATOM 1610 C CA . LEU A 1 205 ? 39.202 48.716 31.609 1.00 30.19 414 LEU A CA 1
ATOM 1611 C C . LEU A 1 205 ? 39.194 47.195 31.564 1.00 35.84 414 LEU A C 1
ATOM 1612 O O . LEU A 1 205 ? 38.881 46.540 32.565 1.00 35.06 414 LEU A O 1
ATOM 1617 N N . GLY A 1 206 ? 39.511 46.621 30.409 1.00 33.20 415 GLY A N 1
ATOM 1618 C CA . GLY A 1 206 ? 39.451 45.178 30.272 1.00 33.21 415 GLY A CA 1
ATOM 1619 C C . GLY A 1 206 ? 40.276 44.670 29.106 1.00 43.96 415 GLY A C 1
ATOM 1620 O O . GLY A 1 206 ? 40.976 45.436 28.440 1.00 38.81 415 GLY A O 1
ATOM 1621 N N . THR A 1 207 ? 40.211 43.368 28.867 1.00 39.52 416 THR A N 1
ATOM 1622 C CA . THR A 1 207 ? 40.961 42.787 27.761 1.00 38.52 416 THR A CA 1
ATOM 1623 C C . THR A 1 207 ? 40.017 42.123 26.785 1.00 52.14 416 THR A C 1
ATOM 1624 O O . THR A 1 207 ? 39.081 41.426 27.182 1.00 48.45 416 THR A O 1
ATOM 1628 N N . ILE A 1 208 ? 40.249 42.373 25.504 1.00 54.40 417 ILE A N 1
ATOM 1629 C CA . ILE A 1 208 ? 39.551 41.662 24.449 1.00 48.38 417 ILE A CA 1
ATOM 1630 C C . ILE A 1 208 ? 40.600 40.860 23.695 1.00 59.66 417 ILE A C 1
ATOM 1631 O O . ILE A 1 208 ? 41.395 41.434 22.956 1.00 52.12 417 ILE A O 1
ATOM 1636 N N . LYS A 1 209 ? 40.619 39.548 23.915 1.00 64.95 418 LYS A N 1
ATOM 1637 C CA . LYS A 1 209 ? 41.592 38.661 23.284 1.00 70.98 418 LYS A CA 1
ATOM 1638 C C . LYS A 1 209 ? 43.024 39.185 23.416 1.00 82.51 418 LYS A C 1
ATOM 1639 O O . LYS A 1 209 ? 43.671 39.490 22.413 1.00 85.83 418 LYS A O 1
ATOM 1641 N N . ASN A 1 210 ? 43.478 39.318 24.664 1.00 86.93 419 ASN A N 1
ATOM 1642 C CA . ASN A 1 210 ? 44.856 39.689 25.029 1.00 89.85 419 ASN A CA 1
ATOM 1643 C C . ASN A 1 210 ? 45.218 41.167 24.840 1.00 81.58 419 ASN A C 1
ATOM 1644 O O . ASN A 1 210 ? 46.180 41.644 25.441 1.00 90.60 419 ASN A O 1
ATOM 1649 N N . ASP A 1 211 ? 44.451 41.894 24.031 1.00 59.51 420 ASP A N 1
ATOM 1650 C CA . ASP A 1 211 ? 44.660 43.331 23.880 1.00 45.61 420 ASP A CA 1
ATOM 1651 C C . ASP A 1 211 ? 43.890 44.050 24.984 1.00 41.49 420 ASP A C 1
ATOM 1652 O O . ASP A 1 211 ? 42.783 43.645 25.321 1.00 41.18 420 ASP A O 1
ATOM 1657 N N . THR A 1 212 ? 44.468 45.117 25.525 1.00 37.56 421 THR A N 1
ATOM 1658 C CA . THR A 1 212 ? 43.788 45.906 26.544 1.00 42.69 421 THR A CA 1
ATOM 1659 C C . THR A 1 212 ? 43.009 47.085 25.959 1.00 31.09 421 THR A C 1
ATOM 1660 O O . THR A 1 212 ? 43.527 47.852 25.143 1.00 32.19 421 THR A O 1
ATOM 1664 N N . TYR A 1 213 ? 41.761 47.225 26.402 1.00 34.59 422 TYR A N 1
ATOM 1665 C CA . TYR A 1 213 ? 40.856 48.269 25.926 1.00 31.97 422 TYR A CA 1
ATOM 1666 C C . TYR A 1 213 ? 40.258 49.089 27.053 1.00 29.92 422 TYR A C 1
ATOM 1667 O O . TYR A 1 213 ? 39.988 48.555 28.122 1.00 30.97 422 TYR A O 1
ATOM 1676 N N . ARG A 1 214 ? 40.057 50.379 26.799 1.00 25.95 423 ARG A N 1
ATOM 1677 C CA . ARG A 1 214 ? 39.188 51.180 27.649 1.00 26.33 423 ARG A CA 1
ATOM 1678 C C . ARG A 1 214 ? 37.898 51.426 26.879 1.00 27.38 423 ARG A C 1
ATOM 1679 O O . ARG A 1 214 ? 37.921 51.865 25.711 1.00 29.14 423 ARG A O 1
ATOM 1687 N N . ILE A 1 215 ? 36.786 51.129 27.530 1.00 23.76 424 ILE A N 1
ATOM 1688 C CA . ILE A 1 215 ? 35.464 51.310 26.924 1.00 22.19 424 ILE A CA 1
ATOM 1689 C C . ILE A 1 215 ? 34.601 52.218 27.780 1.00 29.90 424 ILE A C 1
ATOM 1690 O O . ILE A 1 215 ? 34.451 51.989 28.995 1.00 28.59 424 ILE A O 1
ATOM 1695 N N . PHE A 1 216 ? 34.021 53.243 27.153 1.00 23.67 425 PHE A N 1
ATOM 1696 C CA . PHE A 1 216 ? 33.130 54.157 27.864 1.00 19.92 425 PHE A CA 1
ATOM 1697 C C . PHE A 1 216 ? 31.668 53.898 27.494 1.00 22.06 425 PHE A C 1
ATOM 1698 O O . PHE A 1 216 ? 31.326 53.925 26.295 1.00 25.72 425 PHE A O 1
ATOM 1706 N N . ILE A 1 217 ? 30.829 53.669 28.505 1.00 21.54 426 ILE A N 1
ATOM 1707 C CA . ILE A 1 217 ? 29.387 53.433 28.303 1.00 22.13 426 ILE A CA 1
ATOM 1708 C C . ILE A 1 217 ? 28.597 54.609 28.897 1.00 23.34 426 ILE A C 1
ATOM 1709 O O . ILE A 1 217 ? 28.761 54.942 30.073 1.00 24.64 426 ILE A O 1
ATOM 1714 N N . ASN A 1 218 ? 27.770 55.257 28.076 1.00 21.74 427 ASN A N 1
ATOM 1715 C CA . ASN A 1 218 ? 26.982 56.407 28.523 1.00 25.70 427 ASN A CA 1
ATOM 1716 C C . ASN A 1 218 ? 26.150 56.049 29.772 1.00 26.44 427 ASN A C 1
ATOM 1717 O O . ASN A 1 218 ? 25.451 55.036 29.777 1.00 26.11 427 ASN A O 1
ATOM 1722 N N . ALA A 1 219 ? 26.244 56.854 30.834 1.00 22.72 428 ALA A N 1
ATOM 1723 C CA . ALA A 1 2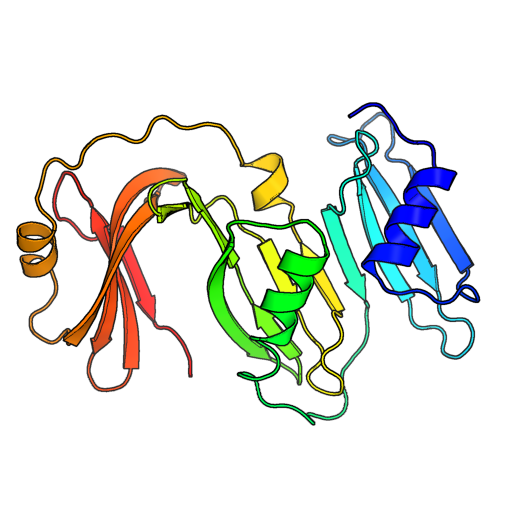19 ? 25.607 56.513 32.130 1.00 20.33 428 ALA A CA 1
ATOM 1724 C C . ALA A 1 219 ? 24.105 56.797 32.153 1.00 25.75 428 ALA A C 1
ATOM 1725 O O . ALA A 1 219 ? 23.446 56.509 33.159 1.00 29.97 428 ALA A O 1
ATOM 1727 N N . ASP A 1 220 ? 23.581 57.383 31.071 1.00 24.73 429 ASP A N 1
ATOM 1728 C CA . ASP A 1 220 ? 22.127 57.624 30.948 1.00 26.36 429 ASP A CA 1
ATOM 1729 C C . ASP A 1 220 ? 21.473 56.658 29.976 1.00 27.15 429 ASP A C 1
ATOM 1730 O O . ASP A 1 220 ? 20.373 56.178 30.229 1.00 28.06 429 ASP A O 1
ATOM 1735 N N . THR A 1 221 ? 22.138 56.387 28.846 1.00 25.69 430 THR A N 1
ATOM 1736 C CA . THR A 1 221 ? 21.542 55.557 27.795 1.00 27.49 430 THR A CA 1
ATOM 1737 C C . THR A 1 221 ? 22.060 54.119 27.746 1.00 26.64 430 THR A C 1
ATOM 1738 O O . THR A 1 221 ? 21.445 53.244 27.130 1.00 27.05 430 THR A O 1
ATOM 1742 N N . GLY A 1 222 ? 23.258 53.902 28.284 1.00 26.21 431 GLY A N 1
ATOM 1743 C CA . GLY A 1 222 ? 23.924 52.629 28.086 1.00 27.83 431 GLY A CA 1
ATOM 1744 C C . GLY A 1 222 ? 24.587 52.421 26.723 1.00 30.47 431 GLY A C 1
ATOM 1745 O O . GLY A 1 222 ? 25.073 51.327 26.454 1.00 29.64 431 GLY A O 1
ATOM 1746 N N . PHE A 1 223 ? 24.642 53.449 25.875 1.00 24.59 432 PHE A N 1
ATOM 1747 C CA . PHE A 1 223 ? 25.249 53.312 24.557 1.00 26.87 432 PHE A CA 1
ATOM 1748 C C . PHE A 1 223 ? 26.764 53.557 24.658 1.00 21.13 432 PHE A C 1
ATOM 1749 O O . PHE A 1 223 ? 27.220 54.309 25.514 1.00 24.61 432 PHE A O 1
ATOM 1757 N N . GLU A 1 224 ? 27.530 52.991 23.732 1.00 24.14 433 GLU A N 1
ATOM 1758 C CA . GLU A 1 224 ? 28.956 53.321 23.716 1.00 25.34 433 GLU A CA 1
ATOM 1759 C C . GLU A 1 224 ? 29.223 54.792 23.399 1.00 26.87 433 GLU A C 1
ATOM 1760 O O . GLU A 1 224 ? 28.549 55.389 22.572 1.00 27.48 433 GLU A O 1
ATOM 1766 N N . GLU A 1 225 ? 30.244 55.365 24.022 1.00 23.66 434 GLU A N 1
ATOM 1767 C CA . GLU A 1 225 ? 30.678 56.721 23.674 1.00 23.90 434 GLU A CA 1
ATOM 1768 C C . GLU A 1 225 ? 32.106 56.771 23.157 1.00 25.77 434 GLU A C 1
ATOM 1769 O O . GLU A 1 225 ? 32.500 57.711 22.468 1.00 25.79 434 GLU A O 1
ATOM 1775 N N . LYS A 1 226 ? 32.893 55.775 23.535 1.00 25.61 435 LYS A N 1
ATOM 1776 C CA . LYS A 1 226 ? 34.301 55.717 23.114 1.00 25.23 435 LYS A CA 1
ATOM 1777 C C . LYS A 1 226 ? 34.844 54.342 23.400 1.00 23.02 435 LYS A C 1
ATOM 1778 O O . LYS A 1 226 ? 34.566 53.742 24.467 1.00 24.33 435 LYS A O 1
ATOM 1784 N N . VAL A 1 227 ? 35.597 53.838 22.432 1.00 23.91 436 VAL A N 1
ATOM 1785 C CA . VAL A 1 227 ? 36.338 52.599 22.583 1.00 25.34 436 VAL A CA 1
ATOM 1786 C C . VAL A 1 227 ? 37.790 52.814 22.168 1.00 25.70 436 VAL A C 1
ATOM 1787 O O . VAL A 1 227 ? 38.098 53.275 21.050 1.00 24.69 436 VAL A O 1
ATOM 1791 N N . GLU A 1 228 ? 38.709 52.437 23.043 1.00 23.69 437 GLU A N 1
ATOM 1792 C CA . GLU A 1 228 ? 40.102 52.770 22.811 1.00 23.14 437 GLU A CA 1
ATOM 1793 C C . GLU A 1 228 ? 41.056 51.610 23.142 1.00 27.57 437 GLU A C 1
ATOM 1794 O O . GLU A 1 228 ? 41.073 51.094 24.271 1.00 27.19 437 GLU A O 1
ATOM 1800 N N . LYS A 1 229 ? 41.839 51.167 22.172 1.00 28.32 438 LYS A N 1
ATOM 1801 C CA . LYS A 1 229 ? 42.907 50.217 22.489 1.00 30.51 438 LYS A CA 1
ATOM 1802 C C . LYS A 1 229 ? 44.061 50.875 23.256 1.00 33.80 438 LYS A C 1
ATOM 1803 O O . LYS A 1 229 ? 44.540 51.962 22.889 1.00 31.19 438 LYS A O 1
ATOM 1809 N N . LEU A 1 230 ? 44.524 50.214 24.315 1.00 30.85 439 LEU A N 1
ATOM 1810 C CA . LEU A 1 230 ? 45.698 50.700 25.023 1.00 25.72 439 LEU A CA 1
ATOM 1811 C C . LEU A 1 230 ? 46.934 49.863 24.650 1.00 38.07 439 LEU A C 1
ATOM 1812 O O . LEU A 1 230 ? 46.817 48.719 24.236 1.00 47.03 439 LEU A O 1
ATOM 1817 N N . GLN A 1 231 ? 48.116 50.433 24.802 1.00 42.79 440 GLN A N 1
ATOM 1818 C CA . GLN A 1 231 ? 49.326 49.697 24.434 1.00 68.51 440 GLN A CA 1
ATOM 1819 C C . GLN A 1 231 ? 50.016 49.080 25.645 1.00 81.40 440 GLN A C 1
ATOM 1820 O O . GLN A 1 231 ? 49.791 49.503 26.780 1.00 78.09 440 GLN A O 1
ATOM 1826 N N . ASN A 1 232 ? 50.837 48.064 25.380 1.00 103.83 441 ASN A N 1
ATOM 1827 C CA . ASN A 1 232 ? 51.740 47.473 26.367 1.00 124.00 441 ASN A CA 1
ATOM 1828 C C . ASN A 1 232 ? 52.622 46.410 25.720 1.00 127.59 441 ASN A C 1
ATOM 1829 O O . ASN A 1 232 ? 52.588 46.217 24.505 1.00 127.94 441 ASN A O 1
#

Organism: Priestia megaterium (strain ATCC 12872 / QMB1551) (NCBI:txid545693)

Secondary structure (DSSP, 8-state):
--B--HHHHHHHHHHHTT--S--EEEEEE--SS-SS-EEEEEEE-SSS--EEEEEEETBTT-EEEEEE--------S-HHHHHHHHHHHHHHTT--SEEEEEEEEETTEEEEEEEEE-TT--EEEEEEEEEEEETTT--EEEEE-HHHHHS-----PPPPSS-HHHHHHTS-TT-EEEEEEEEEEE-TTS-EEEEEEEEEEETTEEEEEEEETTT--EEEEEEEP-